Protein AF-A0A1V5HIA4-F1 (afdb_monomer_lite)

pLDDT: mean 79.66, std 16.83, range [33.16, 97.88]

Foldseek 3Di:
DVVVVVVVVCVVVVVVVPDPAQAAPVGNPHHFDDAAPPPRGTHHPVQWDQDPVVRGTHGPVVVVVVVVVVVVVVVVVVVVVVVVVVVVVVVVVVVCVVVCPVPDDLVNLLVVQVPPALLPSVSLLVLLVLLLVLVVVLVVCVVVVNLVVSLVSLVSSLVSLVSNLVSQPPHPLNLLSLLLNLVSCVSNVNLVVSLVSLVVCVVVADPPDLLVLLSLLSNLVSCVSVVNNVSSLVSLVVLLVVCLDPPPPDPVVVVVVVVVLVVPDPSNSVSVVSSCSSSVSVDGSVRSNVSSVVVCVVVVVCVVCVVSVVSSDDDDPVPVVPDDPPDDDD

Secondary structure (DSSP, 8-state):
-HHHHHHHHHHHHHHHHTSPPPBPSS-TTSB--EE-TTT--EE-GGGEEEETTTTEEEEHHHHHHHHHHHHHHHHHHHHHHHHHHHHHHHHHHHHHHHTTTT---HHHHHHHHTTS-GGG-HHHHHHHHHHHHHHHHHHHHHHTT-HHHHHHHHHHHHHHHHHHHHHTTTSTTHHHHHHHHHHHHHHTT-HHHHHHHHHTTTTTS-TTSTTHHHHHHHHHHHHHHTT-HHHHHHHHHHHHHHT-S-----THHHHHHHHHHHHS-HHHHHHHHHHHHHHTTT--HHHHHHHHHHHHHHTT-GGGGHHHHHHH-PPPTTSS--S-------

Sequence (330 aa):
MADDLQREYRKVVGAALAAPWPSCTRHGDRPAEAACACCEKVYCWECLRHEAADDRLVCVPCREAAAEGECGRRWVRTLTRPYLWVVGLALAALVAYLAGVGNPDPDSLSRRDRNRPWPQRRTAVLWLRQAARARARVSRLQSQGRQAESRVWARLATTALGRTGEAWRGEPPEPQVRIAEAQALADAGDAAAAWNAIRALDGAIPSDDKRHLAFLLHRGRLAIAAGQTEAGVADWRRILERTAEPASLHPTQALDAMLDKLSLGAVEGGVTLLLEQVSETGLTEYDVRERTLDLIMEHGLNNRFADLLRTARAPDPETEAGGPLTIEFE

Radius of gyration: 45.28 Å; chains: 1; bounding box: 48×75×148 Å

Structure (mmCIF, N/CA/C/O backbone):
data_AF-A0A1V5HIA4-F1
#
_entry.id   AF-A0A1V5HIA4-F1
#
loop_
_atom_site.group_PDB
_atom_site.id
_atom_site.type_symbol
_atom_site.label_atom_id
_atom_site.label_alt_id
_atom_site.label_comp_id
_atom_site.label_asym_id
_atom_site.label_entity_id
_atom_site.label_seq_id
_atom_site.pdbx_PDB_ins_code
_atom_site.Cartn_x
_atom_site.Cartn_y
_atom_site.Cartn_z
_atom_site.occupancy
_atom_site.B_iso_or_equiv
_atom_site.auth_seq_id
_atom_site.auth_comp_id
_atom_site.auth_asym_id
_atom_site.auth_atom_id
_atom_site.pdbx_PDB_model_num
ATOM 1 N N . MET A 1 1 ? 12.856 -2.313 -120.944 1.00 52.81 1 MET A N 1
ATOM 2 C CA . MET A 1 1 ? 13.057 -2.621 -119.507 1.00 52.81 1 MET A CA 1
ATOM 3 C C . MET A 1 1 ? 13.897 -1.573 -118.775 1.00 52.81 1 MET A C 1
ATOM 5 O O . MET A 1 1 ? 13.439 -1.122 -117.739 1.00 52.81 1 MET A O 1
ATOM 9 N N . ALA A 1 2 ? 15.067 -1.137 -119.270 1.00 54.06 2 ALA A N 1
ATOM 10 C CA . ALA A 1 2 ? 15.867 -0.097 -118.592 1.00 54.06 2 ALA A CA 1
ATOM 11 C C . ALA A 1 2 ? 15.217 1.310 -118.601 1.00 54.06 2 ALA A C 1
ATOM 13 O O . ALA A 1 2 ? 15.289 2.026 -117.603 1.00 54.06 2 ALA A O 1
ATOM 14 N N . ASP A 1 3 ? 14.514 1.670 -119.682 1.00 57.12 3 ASP A N 1
ATOM 15 C CA . ASP A 1 3 ? 13.851 2.980 -119.811 1.00 57.12 3 ASP A CA 1
ATOM 16 C C . ASP A 1 3 ? 12.598 3.140 -118.934 1.00 57.12 3 ASP A C 1
ATOM 18 O O . ASP A 1 3 ? 12.273 4.257 -118.525 1.00 57.12 3 ASP A O 1
ATOM 22 N N . ASP A 1 4 ? 11.909 2.043 -118.600 1.00 62.19 4 ASP A N 1
ATOM 23 C CA . ASP A 1 4 ? 10.740 2.081 -117.709 1.00 62.19 4 ASP A CA 1
ATOM 24 C C . ASP A 1 4 ? 11.162 2.295 -116.253 1.00 62.19 4 ASP A C 1
ATOM 26 O O . ASP A 1 4 ? 10.593 3.147 -115.573 1.00 62.19 4 ASP A O 1
ATOM 30 N N . LEU A 1 5 ? 12.243 1.640 -115.812 1.00 57.75 5 LEU A N 1
ATOM 31 C CA . LEU A 1 5 ? 12.815 1.841 -114.476 1.00 57.75 5 LEU A CA 1
ATOM 32 C C . LEU A 1 5 ? 13.340 3.270 -114.277 1.00 57.75 5 LEU A C 1
ATOM 34 O O . LEU A 1 5 ? 13.131 3.856 -113.218 1.00 57.75 5 LEU A O 1
ATOM 38 N N . GLN A 1 6 ? 13.968 3.879 -115.290 1.00 61.28 6 GLN A N 1
ATOM 39 C CA . GLN A 1 6 ? 14.393 5.284 -115.206 1.00 61.28 6 GLN A CA 1
ATOM 40 C C . GLN A 1 6 ? 13.212 6.262 -115.161 1.00 61.28 6 GLN A C 1
ATOM 42 O O . GLN A 1 6 ? 13.293 7.304 -114.500 1.00 61.28 6 GLN A O 1
ATOM 47 N N . ARG A 1 7 ? 12.108 5.947 -115.847 1.00 68.19 7 ARG A N 1
ATOM 48 C CA . ARG A 1 7 ? 10.899 6.779 -115.850 1.00 68.19 7 ARG A CA 1
ATOM 49 C C . ARG A 1 7 ? 10.149 6.679 -114.521 1.00 68.19 7 ARG A C 1
ATOM 51 O O . ARG A 1 7 ? 9.673 7.694 -114.013 1.00 68.19 7 ARG A O 1
ATOM 58 N N . GLU A 1 8 ? 10.093 5.486 -113.943 1.00 66.62 8 GLU A N 1
ATOM 59 C CA . GLU A 1 8 ? 9.493 5.226 -112.635 1.00 66.62 8 GLU A CA 1
ATOM 60 C C . GLU A 1 8 ? 10.342 5.829 -111.506 1.00 66.62 8 GLU A C 1
ATOM 62 O O . GLU A 1 8 ? 9.811 6.539 -110.655 1.00 66.62 8 GLU A O 1
ATOM 67 N N . TYR A 1 9 ? 11.673 5.718 -111.587 1.00 65.44 9 TYR A N 1
ATOM 68 C CA . TYR A 1 9 ? 12.601 6.386 -110.669 1.00 65.44 9 TYR A CA 1
ATOM 69 C C . TYR A 1 9 ? 12.461 7.916 -110.707 1.00 65.44 9 TYR A C 1
ATOM 71 O O . TYR A 1 9 ? 12.358 8.550 -109.660 1.00 65.44 9 TYR A O 1
ATOM 79 N N . ARG A 1 10 ? 12.365 8.538 -111.895 1.00 66.69 10 ARG A N 1
ATOM 80 C CA . ARG A 1 10 ? 12.119 9.992 -112.001 1.00 66.69 10 ARG A CA 1
ATOM 81 C C . ARG A 1 10 ? 10.754 10.410 -111.460 1.00 66.69 10 ARG A C 1
ATOM 83 O O . ARG A 1 10 ? 10.657 11.494 -110.894 1.00 66.69 10 ARG A O 1
ATOM 90 N N . LYS A 1 11 ? 9.714 9.581 -111.604 1.00 65.88 11 LYS A N 1
ATOM 91 C CA . LYS A 1 11 ? 8.397 9.850 -111.004 1.00 65.88 11 LYS A CA 1
ATOM 92 C C . LYS A 1 11 ? 8.443 9.781 -109.480 1.00 65.88 11 LYS A C 1
ATOM 94 O O . LYS A 1 11 ? 7.916 10.680 -108.836 1.00 65.88 11 LYS A O 1
ATOM 99 N N . VAL A 1 12 ? 9.090 8.764 -108.911 1.00 62.69 12 VAL A N 1
ATOM 100 C CA . VAL A 1 12 ? 9.205 8.59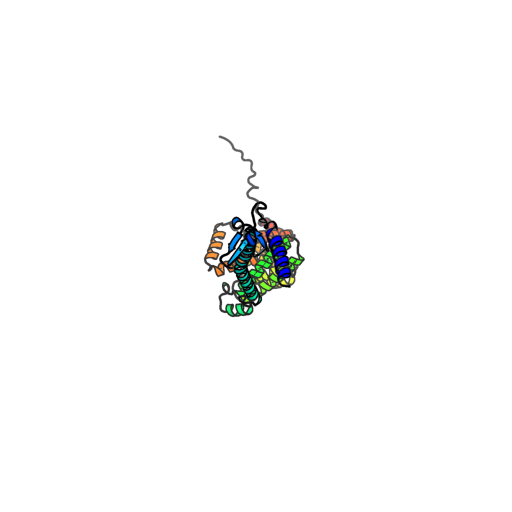4 -107.453 1.00 62.69 12 VAL A CA 1
ATOM 101 C C . VAL A 1 12 ? 10.071 9.696 -106.839 1.00 62.69 12 VAL A C 1
ATOM 103 O O . VAL A 1 12 ? 9.663 10.317 -105.863 1.00 62.69 12 VAL A O 1
ATOM 106 N N . VAL A 1 13 ? 11.218 10.012 -107.446 1.00 59.38 13 VAL A N 1
ATOM 107 C CA . VAL A 1 13 ? 12.104 11.091 -106.977 1.00 59.38 13 VAL A CA 1
ATOM 108 C C . VAL A 1 13 ? 11.463 12.468 -107.178 1.00 59.38 13 VAL A C 1
ATOM 110 O O . VAL A 1 13 ? 11.540 13.312 -106.292 1.00 59.38 13 VAL A O 1
ATOM 113 N N . GLY A 1 14 ? 10.765 12.689 -108.296 1.00 56.41 14 GLY A N 1
ATOM 114 C CA . GLY A 1 14 ? 10.018 13.925 -108.543 1.00 56.41 14 GLY A CA 1
ATOM 115 C C . GLY A 1 14 ? 8.852 14.129 -107.571 1.00 56.41 14 GLY A C 1
ATOM 116 O O . GLY A 1 14 ? 8.631 15.247 -107.119 1.00 56.41 14 GLY A O 1
ATOM 117 N N . ALA A 1 15 ? 8.148 13.056 -107.193 1.00 56.72 15 ALA A N 1
ATOM 118 C CA . ALA A 1 15 ? 7.084 13.101 -106.190 1.00 56.72 15 ALA A CA 1
ATOM 119 C C . ALA A 1 15 ? 7.627 13.302 -104.763 1.00 56.72 15 ALA A C 1
ATOM 121 O O . ALA A 1 15 ? 7.034 14.047 -103.988 1.00 56.72 15 ALA A O 1
ATOM 122 N N . ALA A 1 16 ? 8.773 12.699 -104.427 1.00 56.03 16 ALA A N 1
ATOM 123 C CA . ALA A 1 16 ? 9.427 12.874 -103.129 1.00 56.03 16 ALA A CA 1
ATOM 124 C C . ALA A 1 16 ? 10.002 14.290 -102.939 1.00 56.03 16 ALA A C 1
ATOM 126 O O . ALA A 1 16 ? 9.957 14.824 -101.835 1.00 56.03 16 ALA A O 1
ATOM 127 N N . LEU A 1 17 ? 10.489 14.925 -104.012 1.00 56.16 17 LEU A N 1
ATOM 128 C CA . LEU A 1 17 ? 10.976 16.312 -103.991 1.00 56.16 17 LEU A CA 1
ATOM 129 C C . LEU A 1 17 ? 9.849 17.360 -104.006 1.00 56.16 17 LEU A C 1
ATOM 131 O O . LEU A 1 17 ? 10.101 18.519 -103.687 1.00 56.16 17 LEU A O 1
ATOM 135 N N . ALA A 1 18 ? 8.623 16.970 -104.372 1.00 54.69 18 ALA A N 1
ATOM 136 C CA . ALA A 1 18 ? 7.448 17.845 -104.393 1.00 54.69 18 ALA A CA 1
ATOM 137 C C . ALA A 1 18 ? 6.626 17.808 -103.089 1.00 54.69 18 ALA A C 1
ATOM 139 O O . ALA A 1 18 ? 5.676 18.579 -102.945 1.00 54.69 18 ALA A O 1
ATOM 140 N N . ALA A 1 19 ? 6.963 16.923 -102.144 1.00 58.19 19 ALA A N 1
ATOM 141 C CA . ALA A 1 19 ? 6.299 16.864 -100.848 1.00 58.19 19 ALA A CA 1
ATOM 142 C C . ALA A 1 19 ? 6.738 18.056 -99.971 1.00 58.19 19 ALA A C 1
ATOM 144 O O . ALA A 1 19 ? 7.941 18.315 -99.861 1.00 58.19 19 ALA A O 1
ATOM 145 N N . PRO A 1 20 ? 5.806 18.798 -99.342 1.00 63.44 20 PRO A N 1
ATOM 146 C CA . PRO A 1 20 ? 6.175 19.867 -98.424 1.00 63.44 20 PRO A CA 1
ATOM 147 C C . PRO A 1 20 ? 6.989 19.277 -97.269 1.00 63.44 20 PRO A C 1
ATOM 149 O O . PRO A 1 20 ? 6.588 18.285 -96.657 1.00 63.44 20 PRO A O 1
ATOM 152 N N . TRP A 1 21 ? 8.146 19.879 -96.993 1.00 63.81 21 TRP A N 1
ATOM 153 C CA . TRP A 1 21 ? 9.005 19.468 -95.886 1.00 63.81 21 TRP A CA 1
ATOM 154 C C . TRP A 1 21 ? 8.202 19.538 -94.581 1.00 63.81 21 TRP A C 1
ATOM 156 O O . TRP A 1 21 ? 7.471 20.513 -94.379 1.00 63.81 21 TRP A O 1
ATOM 166 N N . PRO A 1 22 ? 8.295 18.525 -93.703 1.00 75.50 22 PRO A N 1
ATOM 167 C CA . PRO A 1 22 ? 7.526 18.521 -92.469 1.00 75.50 22 PRO A CA 1
ATOM 168 C C . PRO A 1 22 ? 7.898 19.743 -91.626 1.00 75.50 22 PRO A C 1
ATOM 170 O O . PRO A 1 22 ? 9.075 20.063 -91.488 1.00 75.50 22 PRO A O 1
ATOM 173 N N . SER A 1 23 ? 6.908 20.434 -91.065 1.00 85.25 23 SER A N 1
ATOM 174 C CA . SER A 1 23 ? 7.129 21.579 -90.180 1.00 85.25 23 SER A CA 1
ATOM 175 C C . SER A 1 23 ? 7.442 21.127 -88.755 1.00 85.25 23 SER A C 1
ATOM 177 O O . SER A 1 23 ? 6.957 20.090 -88.296 1.00 85.25 23 SER A O 1
ATOM 179 N N . CYS A 1 24 ? 8.222 21.917 -88.020 1.00 86.31 24 CYS A N 1
ATOM 180 C CA . CYS A 1 24 ? 8.513 21.660 -86.617 1.00 86.31 24 CYS A CA 1
ATOM 181 C C . CYS A 1 24 ? 7.209 21.600 -85.808 1.00 86.31 24 CYS A C 1
ATOM 183 O O . CYS A 1 24 ? 6.382 22.506 -85.853 1.00 86.31 24 CYS A O 1
ATOM 185 N N . THR A 1 25 ? 7.053 20.553 -84.994 1.00 85.50 25 THR A N 1
ATOM 186 C CA . THR A 1 25 ? 5.834 20.329 -84.196 1.00 85.50 25 THR A CA 1
ATOM 187 C C . THR A 1 25 ? 5.560 21.458 -83.189 1.00 85.50 25 THR A C 1
ATOM 189 O O . THR A 1 25 ? 4.431 21.627 -82.739 1.00 85.50 25 THR A O 1
ATOM 192 N N . ARG A 1 26 ? 6.590 22.231 -82.810 1.00 83.94 26 ARG A N 1
ATOM 193 C CA . ARG A 1 26 ? 6.463 23.399 -81.920 1.00 83.94 26 ARG A CA 1
ATOM 194 C C . ARG A 1 26 ? 6.362 24.725 -82.679 1.00 83.94 26 ARG A C 1
ATOM 196 O O . ARG A 1 26 ? 5.653 25.617 -82.230 1.00 83.94 26 ARG A O 1
ATOM 203 N N . HIS A 1 27 ? 7.075 24.853 -83.795 1.00 84.50 27 HIS A N 1
ATOM 204 C CA . HIS A 1 27 ? 7.122 26.058 -84.625 1.00 84.50 27 HIS A CA 1
ATOM 205 C C . HIS A 1 27 ? 6.641 25.687 -86.032 1.00 84.50 27 HIS A C 1
ATOM 207 O O . HIS A 1 27 ? 7.430 25.248 -86.866 1.00 84.50 27 HIS A O 1
ATOM 213 N N . GLY A 1 28 ? 5.330 25.795 -86.274 1.00 77.00 28 GLY A N 1
ATOM 214 C CA . GLY A 1 28 ? 4.697 25.324 -87.517 1.00 77.00 28 GLY A CA 1
ATOM 215 C C . GLY A 1 28 ? 5.133 26.072 -88.784 1.00 77.00 28 GLY A C 1
ATOM 216 O O . GLY A 1 28 ? 4.861 25.624 -89.891 1.00 77.00 28 GLY A O 1
ATOM 217 N N . ASP A 1 29 ? 5.825 27.192 -88.620 1.00 80.12 29 ASP A N 1
ATOM 218 C CA . ASP A 1 29 ? 6.405 28.042 -89.656 1.00 80.12 29 ASP A CA 1
ATOM 219 C C . ASP A 1 29 ? 7.837 27.642 -90.052 1.00 80.12 29 ASP A C 1
ATOM 221 O O . ASP A 1 29 ? 8.369 28.153 -91.037 1.00 80.12 29 ASP A O 1
ATOM 225 N N . ARG A 1 30 ? 8.478 26.732 -89.306 1.00 82.69 30 ARG A N 1
ATOM 226 C CA . ARG A 1 30 ? 9.871 26.325 -89.536 1.00 82.69 30 ARG A CA 1
ATOM 227 C C . ARG A 1 30 ? 9.962 24.889 -90.045 1.00 82.69 30 ARG A C 1
ATOM 229 O O . ARG A 1 30 ? 9.211 24.041 -89.560 1.00 82.69 30 ARG A O 1
ATOM 236 N N . PRO A 1 31 ? 10.900 24.573 -90.956 1.00 81.56 31 PRO A N 1
ATOM 237 C CA . PRO A 1 31 ? 11.140 23.193 -91.357 1.00 81.56 31 PRO A CA 1
ATOM 238 C C . PRO A 1 31 ? 11.620 22.373 -90.153 1.00 81.56 31 PRO A C 1
ATOM 240 O O . PRO A 1 31 ? 12.370 22.854 -89.299 1.00 81.56 31 PRO A O 1
ATOM 243 N N . ALA A 1 32 ? 11.148 21.138 -90.054 1.00 83.75 32 ALA A N 1
ATOM 244 C CA . ALA A 1 32 ? 11.657 20.175 -89.099 1.00 83.75 32 ALA A CA 1
ATOM 245 C C . ALA A 1 32 ? 12.929 19.530 -89.647 1.00 83.75 32 ALA A C 1
ATOM 247 O O . ALA A 1 32 ? 13.013 19.197 -90.827 1.00 83.75 32 ALA A O 1
ATOM 248 N N . GLU A 1 33 ? 13.905 19.336 -88.766 1.00 81.94 33 GLU A N 1
ATOM 249 C CA . GLU A 1 33 ? 15.250 18.903 -89.154 1.00 81.94 33 GLU A CA 1
ATOM 250 C C . GLU A 1 33 ? 15.625 17.555 -88.533 1.00 81.94 33 GLU A C 1
ATOM 252 O O . GLU A 1 33 ? 16.366 16.785 -89.136 1.00 81.94 33 GLU A O 1
ATOM 257 N N . ALA A 1 34 ? 15.080 17.231 -87.357 1.00 83.06 34 ALA A N 1
ATOM 258 C CA . ALA A 1 34 ? 15.302 15.946 -86.701 1.00 83.06 34 ALA A CA 1
ATOM 259 C C . ALA A 1 34 ? 14.097 15.521 -85.845 1.00 83.06 34 ALA A C 1
ATOM 261 O O . ALA A 1 34 ? 13.267 16.342 -85.442 1.00 83.06 34 ALA A O 1
ATOM 262 N N . ALA A 1 35 ? 14.000 14.221 -85.565 1.00 82.50 35 ALA A N 1
ATOM 263 C CA . ALA A 1 35 ? 12.985 13.652 -84.685 1.00 82.50 35 ALA A CA 1
ATOM 264 C C . ALA A 1 35 ? 13.502 13.527 -83.245 1.00 82.50 35 ALA A C 1
ATOM 266 O O . ALA A 1 35 ? 14.675 13.241 -83.010 1.00 82.50 35 ALA A O 1
ATOM 267 N N . CYS A 1 36 ? 12.614 13.729 -82.273 1.00 82.12 36 CYS A N 1
ATOM 268 C CA . CYS A 1 36 ? 12.901 13.437 -80.873 1.00 82.12 36 CYS A CA 1
ATOM 269 C C . CYS A 1 36 ? 12.978 11.921 -80.666 1.00 82.12 36 CYS A C 1
ATOM 271 O O . CYS A 1 36 ? 12.020 11.216 -80.973 1.00 82.12 36 CYS A O 1
ATOM 273 N N . ALA A 1 37 ? 14.058 11.430 -80.059 1.00 81.38 37 ALA A N 1
ATOM 274 C CA . ALA A 1 37 ? 14.252 10.005 -79.791 1.00 81.38 37 ALA A CA 1
ATOM 275 C C . ALA A 1 37 ? 13.223 9.402 -78.808 1.00 81.38 37 ALA A C 1
ATOM 277 O O . ALA A 1 37 ? 13.082 8.187 -78.747 1.00 81.38 37 ALA A O 1
ATOM 278 N N . CYS A 1 38 ? 12.512 10.227 -78.027 1.00 80.69 38 CYS A N 1
ATOM 279 C CA . CYS A 1 38 ? 11.548 9.752 -77.027 1.00 80.69 38 CYS A CA 1
ATOM 280 C C . CYS A 1 38 ? 10.098 9.736 -77.521 1.00 80.69 38 CYS A C 1
ATOM 282 O O . CYS A 1 38 ? 9.340 8.844 -77.157 1.00 80.69 38 CYS A O 1
ATOM 284 N N . CYS A 1 39 ? 9.682 10.753 -78.280 1.00 81.25 39 CYS A N 1
ATOM 285 C CA . CYS A 1 39 ? 8.290 10.896 -78.719 1.00 81.25 39 CYS A CA 1
ATOM 286 C C . CYS A 1 39 ? 8.110 10.792 -80.233 1.00 81.25 39 CYS A C 1
ATOM 288 O O . CYS A 1 39 ? 6.989 10.959 -80.706 1.00 81.25 39 CYS A O 1
ATOM 290 N N . GLU A 1 40 ? 9.203 10.583 -80.975 1.00 81.12 40 GLU A N 1
ATOM 291 C CA . GLU A 1 40 ? 9.271 10.379 -82.432 1.00 81.12 40 GLU A CA 1
ATOM 292 C C . GLU A 1 40 ? 8.708 11.532 -83.284 1.00 81.12 40 GLU A C 1
ATOM 294 O O . GLU A 1 40 ? 8.726 11.490 -84.512 1.00 81.12 40 GLU A O 1
ATOM 299 N N . LYS A 1 41 ? 8.262 12.620 -82.648 1.00 84.50 41 LYS A N 1
ATOM 300 C CA . LYS A 1 41 ? 7.808 13.844 -83.314 1.00 84.50 41 LYS A CA 1
ATOM 301 C C . LYS A 1 41 ? 8.992 14.643 -83.852 1.00 84.50 41 LYS A C 1
ATOM 303 O O . LYS A 1 41 ? 10.084 14.622 -83.281 1.00 84.50 41 LYS A O 1
ATOM 308 N N . VAL A 1 42 ? 8.751 15.390 -84.927 1.00 86.69 42 VAL A N 1
ATOM 309 C CA . VAL A 1 42 ? 9.770 16.155 -85.660 1.00 86.69 42 VAL A CA 1
ATOM 310 C C . VAL A 1 42 ? 9.855 17.607 -85.180 1.00 86.69 42 VAL A C 1
ATOM 312 O O . VAL A 1 42 ? 8.837 18.260 -84.932 1.00 86.69 42 VAL A O 1
ATOM 315 N N . TYR A 1 43 ? 11.073 18.121 -85.022 1.00 86.81 43 TYR A N 1
ATOM 316 C CA . TYR A 1 43 ? 11.358 19.432 -84.436 1.00 86.81 43 TYR A CA 1
ATOM 317 C C . TYR A 1 43 ? 12.504 20.149 -85.177 1.00 86.81 43 TYR A C 1
ATOM 319 O O . TYR A 1 43 ? 13.293 19.526 -85.886 1.00 86.81 43 TYR A O 1
ATOM 327 N N . CYS A 1 44 ? 12.608 21.470 -85.006 1.00 88.62 44 CYS A N 1
ATOM 328 C CA . CYS A 1 44 ? 13.777 22.256 -85.421 1.00 88.62 44 CYS A CA 1
ATOM 329 C C . CYS A 1 44 ? 14.905 22.147 -84.374 1.00 88.62 44 CYS A C 1
ATOM 331 O O . CYS A 1 44 ? 14.622 21.871 -83.202 1.00 88.62 44 CYS A O 1
ATOM 333 N N . TRP A 1 45 ? 16.161 22.433 -84.747 1.00 85.38 45 TRP A N 1
ATOM 334 C CA . TRP A 1 45 ? 17.320 22.322 -83.835 1.00 85.38 45 TRP A CA 1
ATOM 335 C C . TRP A 1 45 ? 17.161 23.084 -82.522 1.00 85.38 45 TRP A C 1
ATOM 337 O O . TRP A 1 45 ? 17.535 22.586 -81.465 1.00 85.38 45 TRP A O 1
ATOM 347 N N . GLU A 1 46 ? 16.535 24.260 -82.553 1.00 84.44 46 GLU A N 1
ATOM 348 C CA . GLU A 1 46 ? 16.305 25.056 -81.342 1.00 84.44 46 GLU A CA 1
ATOM 349 C C . GLU A 1 46 ? 15.389 24.369 -80.318 1.00 84.44 46 GLU A C 1
ATOM 351 O O . GLU A 1 46 ? 15.471 24.665 -79.124 1.00 84.44 46 GLU A O 1
ATOM 356 N N . CYS A 1 47 ? 14.524 23.451 -80.759 1.00 83.81 47 CYS A N 1
ATOM 357 C CA . CYS A 1 47 ? 13.586 22.720 -79.903 1.00 83.81 47 CYS A CA 1
ATOM 358 C C . CYS A 1 47 ? 14.139 21.379 -79.407 1.00 83.81 47 CYS A C 1
ATOM 360 O O . CYS A 1 47 ? 13.540 20.770 -78.513 1.00 83.81 47 CYS A O 1
ATOM 362 N N . LEU A 1 48 ? 15.262 20.934 -79.970 1.00 85.56 48 LEU A N 1
ATOM 363 C CA . LEU A 1 48 ? 15.972 19.733 -79.562 1.00 85.56 48 LEU A CA 1
ATOM 364 C C . LEU A 1 48 ? 17.137 20.102 -78.646 1.00 85.56 48 LEU A C 1
ATOM 366 O O . LEU A 1 48 ? 17.750 21.168 -78.741 1.00 85.56 48 LEU A O 1
ATOM 370 N N . ARG A 1 49 ? 17.437 19.214 -77.709 1.00 85.75 49 ARG A N 1
ATOM 371 C CA . ARG A 1 49 ? 18.655 19.262 -76.911 1.00 85.75 49 ARG A CA 1
ATOM 372 C C . ARG A 1 49 ? 19.336 17.915 -77.022 1.00 85.75 49 ARG A C 1
ATOM 374 O O . ARG A 1 49 ? 18.679 16.877 -77.036 1.00 85.75 49 ARG A O 1
ATOM 381 N N . HIS A 1 50 ? 20.653 17.962 -77.113 1.00 83.25 50 HIS A N 1
ATOM 382 C CA . HIS A 1 50 ? 21.482 16.775 -77.053 1.00 83.25 50 HIS A CA 1
ATOM 383 C C . HIS A 1 50 ? 21.643 16.359 -75.590 1.00 83.25 50 HIS A C 1
ATOM 385 O O . HIS A 1 50 ? 22.044 17.170 -74.750 1.00 83.25 50 HIS A O 1
ATOM 391 N N . GLU A 1 51 ? 21.255 15.128 -75.271 1.00 77.94 51 GLU A N 1
ATOM 392 C CA . GLU A 1 51 ? 21.540 14.511 -73.979 1.00 77.94 51 GLU A CA 1
ATOM 393 C C . GLU A 1 51 ? 22.850 13.733 -74.074 1.00 77.94 51 GLU A C 1
ATOM 395 O O . GLU A 1 51 ? 22.903 12.649 -74.651 1.00 77.94 51 GLU A O 1
ATOM 400 N N . ALA A 1 52 ? 23.896 14.275 -73.448 1.00 70.12 52 ALA A N 1
ATOM 401 C CA . ALA A 1 52 ? 25.244 13.711 -73.491 1.00 70.12 52 ALA A CA 1
ATOM 402 C C . ALA A 1 52 ? 25.365 12.306 -72.869 1.00 70.12 52 ALA A C 1
ATOM 404 O O . ALA A 1 52 ? 26.319 11.599 -73.171 1.00 70.12 52 ALA A O 1
ATOM 405 N N . ALA A 1 53 ? 24.432 11.906 -71.997 1.00 67.88 53 ALA A N 1
ATOM 406 C CA . ALA A 1 53 ? 24.482 10.612 -71.314 1.00 67.88 53 ALA A CA 1
ATOM 407 C C . ALA A 1 53 ? 24.187 9.424 -72.250 1.00 67.88 53 ALA A C 1
ATOM 409 O O . ALA A 1 53 ? 24.827 8.388 -72.116 1.00 67.88 53 ALA A O 1
ATOM 410 N N . ASP A 1 54 ? 23.263 9.603 -73.200 1.00 70.56 54 ASP A N 1
ATOM 411 C CA . ASP A 1 54 ? 22.749 8.537 -74.077 1.00 70.56 54 ASP A CA 1
ATOM 412 C C . ASP A 1 54 ? 22.903 8.885 -75.577 1.00 70.56 54 ASP A C 1
ATOM 414 O O . ASP A 1 54 ? 22.286 8.244 -76.425 1.00 70.56 54 ASP A O 1
ATOM 418 N N . ASP A 1 55 ? 23.682 9.928 -75.898 1.00 80.25 55 ASP A N 1
ATOM 419 C CA . ASP A 1 55 ? 23.945 10.451 -77.254 1.00 80.25 55 ASP A CA 1
ATOM 420 C C . ASP A 1 55 ? 22.682 10.604 -78.125 1.00 80.25 55 ASP A C 1
ATOM 422 O O . ASP A 1 55 ? 22.636 10.242 -79.300 1.00 80.25 55 ASP A O 1
ATOM 426 N N . ARG A 1 56 ? 21.607 11.129 -77.527 1.00 82.94 56 ARG A N 1
ATOM 427 C CA . ARG A 1 56 ? 20.287 11.238 -78.165 1.00 82.94 56 ARG A CA 1
ATOM 428 C C . ARG A 1 56 ? 19.786 12.675 -78.225 1.00 82.94 56 ARG A C 1
ATOM 430 O O . ARG A 1 56 ? 20.026 13.479 -77.323 1.00 82.94 56 ARG A O 1
ATOM 437 N N . LEU A 1 57 ? 19.032 12.992 -79.277 1.00 84.56 57 LEU A N 1
ATOM 438 C CA . LEU A 1 57 ? 18.317 14.262 -79.408 1.00 84.56 57 LEU A CA 1
ATOM 439 C C . LEU A 1 57 ? 16.915 14.131 -78.812 1.00 84.56 57 LEU A C 1
ATOM 441 O O . LEU A 1 57 ? 16.082 13.369 -79.304 1.00 84.56 57 LEU A O 1
ATOM 445 N N . VAL A 1 58 ? 16.648 14.895 -77.756 1.00 86.81 58 VAL A N 1
ATOM 446 C CA . VAL A 1 58 ? 15.374 14.875 -77.026 1.00 86.81 58 VAL A CA 1
ATOM 447 C C . VAL A 1 58 ? 14.746 16.264 -77.063 1.00 86.81 58 VAL A C 1
ATOM 449 O O . VAL A 1 58 ? 15.435 17.283 -76.970 1.00 86.81 58 VAL A O 1
ATOM 452 N N . CYS A 1 59 ? 13.425 16.334 -77.222 1.00 85.19 59 CYS A N 1
ATOM 453 C CA . CYS A 1 59 ? 12.711 17.604 -77.170 1.00 85.19 59 CYS A CA 1
ATOM 454 C C . CYS A 1 59 ? 12.590 18.109 -75.724 1.00 85.19 59 CYS A C 1
ATOM 456 O O . CYS A 1 59 ? 12.493 17.327 -74.777 1.00 85.19 59 CYS A O 1
ATOM 458 N N . VAL A 1 60 ? 12.558 19.434 -75.556 1.00 82.62 60 VAL A N 1
ATOM 459 C CA . VAL A 1 60 ? 12.457 20.084 -74.233 1.00 82.62 60 VAL A CA 1
ATOM 460 C C . VAL A 1 60 ? 11.326 19.509 -73.351 1.00 82.62 60 VAL A C 1
ATOM 462 O O . VAL A 1 60 ? 11.619 19.188 -72.201 1.00 82.62 60 VAL A O 1
ATOM 465 N N . PRO A 1 61 ? 10.099 19.256 -73.861 1.00 81.75 61 PRO A N 1
ATOM 466 C CA . PRO A 1 61 ? 9.021 18.682 -73.047 1.00 81.75 61 PRO A CA 1
ATOM 467 C C . PRO A 1 61 ? 9.313 17.275 -72.508 1.00 81.75 61 PRO A C 1
ATOM 469 O O . PRO A 1 61 ? 9.001 16.972 -71.360 1.00 81.75 61 PRO A O 1
ATOM 472 N N . CYS A 1 62 ? 9.929 16.401 -73.314 1.00 80.00 62 CYS A N 1
ATOM 473 C CA . CYS A 1 62 ? 10.292 15.054 -72.862 1.00 80.00 62 CYS A CA 1
ATOM 474 C C . CYS A 1 62 ? 11.375 15.099 -71.776 1.00 80.00 62 CYS A C 1
ATOM 476 O O . CYS A 1 62 ? 11.351 14.287 -70.853 1.00 80.00 62 CYS A O 1
ATOM 478 N N . ARG A 1 63 ? 12.285 16.075 -71.852 1.00 81.00 63 ARG A N 1
ATOM 479 C CA . ARG A 1 63 ? 13.321 16.287 -70.838 1.00 81.00 63 ARG A CA 1
ATOM 480 C C . ARG A 1 63 ? 12.746 16.803 -69.517 1.00 81.00 63 ARG A C 1
ATOM 482 O O . ARG A 1 63 ? 13.156 16.350 -68.453 1.00 81.00 63 ARG A O 1
ATOM 489 N N . GLU A 1 64 ? 11.797 17.733 -69.580 1.00 79.88 64 GLU A N 1
ATOM 490 C CA . GLU A 1 64 ? 11.096 18.251 -68.396 1.00 79.88 64 GLU A CA 1
ATOM 491 C C . GLU A 1 64 ? 10.297 17.140 -67.697 1.00 79.88 64 GLU A C 1
ATOM 493 O O . GLU A 1 64 ? 10.437 16.954 -66.488 1.00 79.88 64 GLU A O 1
ATOM 498 N N . ALA A 1 65 ? 9.581 16.309 -68.461 1.00 74.94 65 ALA A N 1
ATOM 499 C CA . ALA A 1 65 ? 8.848 15.162 -67.921 1.00 74.94 65 ALA A CA 1
ATOM 500 C C . ALA A 1 65 ? 9.766 14.111 -67.257 1.00 74.94 65 ALA A C 1
ATOM 502 O O . ALA A 1 65 ? 9.410 13.524 -66.233 1.00 74.94 65 ALA A O 1
ATOM 503 N N . ALA A 1 66 ? 10.961 13.874 -67.810 1.00 70.75 66 ALA A N 1
ATOM 504 C CA . ALA A 1 66 ? 11.944 12.970 -67.211 1.00 70.75 66 ALA A CA 1
ATOM 505 C C . ALA A 1 66 ? 12.508 13.521 -65.885 1.00 70.75 66 ALA A C 1
ATOM 507 O O . ALA A 1 66 ? 12.633 12.778 -64.907 1.00 70.75 66 ALA A O 1
ATOM 508 N N . ALA A 1 67 ? 12.778 14.830 -65.819 1.00 65.50 67 ALA A N 1
ATOM 509 C CA . ALA A 1 67 ? 13.303 15.492 -64.624 1.00 65.50 67 ALA A CA 1
ATOM 510 C C . ALA A 1 67 ? 12.315 15.465 -63.438 1.00 65.50 67 ALA A C 1
ATOM 512 O O . ALA A 1 67 ? 12.725 15.274 -62.288 1.00 65.50 67 ALA A O 1
ATOM 513 N N . GLU A 1 68 ? 11.010 15.594 -63.700 1.00 60.72 68 GLU A N 1
ATOM 514 C CA . GLU A 1 68 ? 9.966 15.507 -62.667 1.00 60.72 68 GLU A CA 1
ATOM 515 C C . GLU A 1 68 ? 9.880 14.102 -62.037 1.00 60.72 68 GLU A C 1
ATOM 517 O O . GLU A 1 68 ? 9.746 13.962 -60.815 1.00 60.72 68 GLU A O 1
ATOM 522 N N . GLY A 1 69 ? 10.042 13.044 -62.840 1.00 57.97 69 GLY A N 1
ATOM 523 C CA . GLY A 1 69 ? 9.989 11.653 -62.376 1.00 57.97 69 GLY A CA 1
ATOM 524 C C . GLY A 1 69 ? 11.170 11.227 -61.492 1.00 57.97 69 GLY A C 1
ATOM 525 O O . GLY A 1 69 ? 11.003 10.418 -60.569 1.00 57.97 69 GLY A O 1
ATOM 526 N N . GLU A 1 70 ? 12.365 11.767 -61.731 1.00 56.09 70 GLU A N 1
ATOM 527 C CA . GLU A 1 70 ? 13.569 11.439 -60.954 1.00 56.09 70 GLU A CA 1
ATOM 528 C C . GLU A 1 70 ? 13.612 12.144 -59.595 1.00 56.09 70 GLU A C 1
ATOM 530 O O . GLU A 1 70 ? 14.048 11.550 -58.600 1.00 56.09 70 GLU A O 1
ATOM 535 N N . CYS A 1 71 ? 13.095 13.374 -59.519 1.00 51.06 71 CYS A N 1
ATOM 536 C CA . CYS A 1 71 ? 13.053 14.144 -58.279 1.00 51.06 71 CYS A CA 1
ATOM 537 C C . CYS A 1 71 ? 12.167 13.452 -57.223 1.00 51.06 71 CYS A C 1
ATOM 539 O O . CYS A 1 71 ? 12.593 13.261 -56.080 1.00 51.06 71 CYS A O 1
ATOM 541 N N . GLY A 1 72 ? 10.996 12.938 -57.627 1.00 49.16 72 GLY A N 1
ATOM 542 C CA . GLY A 1 72 ? 10.093 12.185 -56.747 1.00 49.16 72 GLY A CA 1
ATOM 543 C C . GLY A 1 72 ? 10.683 10.862 -56.237 1.00 49.16 72 GLY A C 1
ATOM 544 O O . GLY A 1 72 ? 10.616 10.563 -55.041 1.00 49.16 72 GLY A O 1
ATOM 545 N N . ARG A 1 73 ? 11.344 10.081 -57.106 1.00 53.53 73 ARG A N 1
ATOM 546 C CA . ARG A 1 73 ? 11.981 8.809 -56.702 1.00 53.53 73 ARG A CA 1
ATOM 547 C C . ARG A 1 73 ? 13.160 9.023 -55.754 1.00 53.53 73 ARG A C 1
ATOM 549 O O . ARG A 1 73 ? 13.358 8.225 -54.835 1.00 53.53 73 ARG A O 1
ATOM 556 N N . ARG A 1 74 ? 13.936 10.094 -55.945 1.00 51.88 74 ARG A N 1
ATOM 557 C CA . ARG A 1 74 ? 15.069 10.444 -55.074 1.00 51.88 74 ARG A CA 1
ATOM 558 C C . ARG A 1 74 ? 14.599 10.922 -53.699 1.00 51.88 74 ARG A C 1
ATOM 560 O O . ARG A 1 74 ? 15.207 10.553 -52.693 1.00 51.88 74 ARG A O 1
ATOM 567 N N . TRP A 1 75 ? 13.484 11.649 -53.634 1.00 47.44 75 TRP A N 1
ATOM 568 C CA . TRP A 1 75 ? 12.894 12.106 -52.373 1.00 47.44 75 TRP A CA 1
ATOM 569 C C . TRP A 1 75 ? 12.401 10.936 -51.501 1.00 47.44 75 TRP A C 1
ATOM 571 O O . TRP A 1 75 ? 12.787 10.816 -50.337 1.00 47.44 75 TRP A O 1
ATOM 581 N N . VAL A 1 76 ? 11.662 9.988 -52.090 1.00 55.28 76 VAL A N 1
ATOM 582 C CA . VAL A 1 76 ? 11.149 8.797 -51.382 1.00 55.28 76 VAL A CA 1
ATOM 583 C C . VAL A 1 76 ? 12.280 7.895 -50.869 1.00 55.28 76 VAL A C 1
ATOM 585 O O . VAL A 1 76 ? 12.212 7.381 -49.750 1.00 55.28 76 VAL A O 1
ATOM 588 N N . ARG A 1 77 ? 13.365 7.727 -51.637 1.00 55.66 77 ARG A N 1
ATOM 589 C CA . ARG A 1 77 ? 14.528 6.912 -51.227 1.00 55.66 77 ARG A CA 1
ATOM 590 C C . ARG A 1 77 ? 15.328 7.525 -50.075 1.00 55.66 77 ARG A C 1
ATOM 592 O O . ARG A 1 77 ? 15.904 6.787 -49.276 1.00 55.66 77 ARG A O 1
ATOM 599 N N . THR A 1 78 ? 15.377 8.853 -49.997 1.00 56.44 78 THR A N 1
ATOM 600 C CA . THR A 1 78 ? 16.139 9.568 -48.961 1.00 56.44 78 THR A CA 1
ATOM 601 C C . THR A 1 78 ? 15.409 9.549 -47.613 1.00 56.44 78 THR A C 1
ATOM 603 O O . THR A 1 78 ? 16.051 9.384 -46.579 1.00 56.44 78 THR A O 1
ATOM 606 N N . LEU A 1 79 ? 14.072 9.612 -47.611 1.00 55.50 79 LEU A N 1
ATOM 607 C CA . LEU A 1 79 ? 13.257 9.565 -46.386 1.00 55.50 79 LEU A CA 1
ATOM 608 C C . LEU A 1 79 ? 13.061 8.152 -45.812 1.00 55.50 79 LEU A C 1
ATOM 610 O O . LEU A 1 79 ? 12.980 7.981 -44.598 1.00 55.50 79 LEU A O 1
ATOM 614 N N . THR A 1 80 ? 13.011 7.121 -46.659 1.00 57.78 80 THR A N 1
ATOM 615 C CA . THR A 1 80 ? 12.718 5.739 -46.222 1.00 57.78 80 THR A CA 1
ATOM 616 C C . THR A 1 80 ? 13.879 5.060 -45.493 1.00 57.78 80 THR A C 1
ATOM 618 O O . THR A 1 80 ? 13.647 4.268 -44.582 1.00 57.78 80 THR A O 1
ATOM 621 N N . ARG A 1 81 ? 15.137 5.378 -45.823 1.00 63.41 81 ARG A N 1
ATOM 622 C CA . ARG A 1 81 ? 16.315 4.742 -45.200 1.00 63.41 81 ARG A CA 1
ATOM 623 C C . ARG A 1 81 ? 16.468 4.989 -43.690 1.00 63.41 81 ARG A C 1
ATOM 625 O O . ARG A 1 81 ? 16.637 4.001 -42.978 1.00 63.41 81 ARG A O 1
ATOM 632 N N . PRO A 1 82 ? 16.420 6.228 -43.165 1.00 68.25 82 PRO A N 1
ATOM 633 C CA . PRO A 1 82 ? 16.552 6.449 -41.723 1.00 68.25 82 PRO A CA 1
ATOM 634 C C . PRO A 1 82 ? 15.327 5.946 -40.946 1.00 68.25 82 PRO A C 1
ATOM 636 O O . PRO A 1 82 ? 15.477 5.398 -39.856 1.00 68.25 82 PRO A O 1
ATOM 639 N N . TYR A 1 83 ? 14.126 6.055 -41.523 1.00 72.88 83 TYR A N 1
ATOM 640 C CA . TYR A 1 83 ? 12.894 5.582 -40.886 1.00 72.88 83 TYR A CA 1
ATOM 641 C C . TYR A 1 83 ? 12.897 4.063 -40.667 1.00 72.88 83 TYR A C 1
ATOM 643 O O . TYR A 1 83 ? 12.562 3.598 -39.580 1.00 72.88 83 TYR A O 1
ATOM 651 N N . LEU A 1 84 ? 13.356 3.284 -41.654 1.00 77.31 84 LEU A N 1
ATOM 652 C CA . LEU A 1 84 ? 13.463 1.826 -41.528 1.00 77.31 84 LEU A CA 1
ATOM 653 C C . LEU A 1 84 ? 14.436 1.395 -40.421 1.00 77.31 84 LEU A C 1
ATOM 655 O O . LEU A 1 84 ? 14.170 0.411 -39.735 1.00 77.31 84 LEU A O 1
ATOM 659 N N . TRP A 1 85 ? 15.520 2.143 -40.198 1.00 80.62 85 TRP A N 1
ATOM 660 C CA . TRP A 1 85 ? 16.442 1.882 -39.087 1.00 80.62 85 TRP A CA 1
ATOM 661 C C . TRP A 1 85 ? 15.807 2.156 -37.726 1.00 80.62 85 TRP A C 1
ATOM 663 O O . TRP A 1 85 ? 15.938 1.336 -36.821 1.00 80.62 85 TRP A O 1
ATOM 673 N N . VAL A 1 86 ? 15.087 3.272 -37.583 1.00 83.06 86 VAL A N 1
ATOM 674 C CA . VAL A 1 86 ? 14.387 3.607 -36.332 1.00 83.06 86 VAL A CA 1
ATOM 675 C C . VAL A 1 86 ? 13.298 2.580 -36.028 1.00 83.06 86 VAL A C 1
ATOM 677 O O . VAL A 1 86 ? 13.218 2.094 -34.903 1.00 83.06 86 VAL A O 1
ATOM 680 N N . VAL A 1 87 ? 12.503 2.192 -37.029 1.00 83.88 87 VAL A N 1
ATOM 681 C CA . VAL A 1 87 ? 11.480 1.146 -36.878 1.00 83.88 87 VAL A CA 1
ATOM 682 C C . VAL A 1 87 ? 12.122 -0.205 -36.559 1.00 83.88 87 VAL A C 1
ATOM 684 O O . VAL A 1 87 ? 11.645 -0.905 -35.671 1.00 83.88 87 VAL A O 1
ATOM 687 N N . GLY A 1 88 ? 13.232 -0.551 -37.215 1.00 86.06 88 GLY A N 1
ATOM 688 C CA . GLY A 1 88 ? 13.991 -1.768 -36.927 1.00 86.06 88 GLY A CA 1
ATOM 689 C C . GLY A 1 88 ? 14.519 -1.810 -35.491 1.00 86.06 88 GLY A C 1
ATOM 690 O O . GLY A 1 88 ? 14.366 -2.823 -34.814 1.00 86.06 88 GLY A O 1
ATOM 691 N N . LEU A 1 89 ? 15.070 -0.701 -34.990 1.00 87.62 89 LEU A N 1
ATOM 692 C CA . LEU A 1 89 ? 15.531 -0.585 -33.603 1.00 87.62 89 LEU A CA 1
ATOM 693 C C . LEU A 1 89 ? 14.373 -0.618 -32.601 1.00 87.62 89 LEU A C 1
ATOM 695 O O . LEU A 1 89 ? 14.485 -1.277 -31.570 1.00 87.62 89 LEU A O 1
ATOM 699 N N . ALA A 1 90 ? 13.251 0.038 -32.905 1.00 86.94 90 ALA A N 1
ATOM 700 C CA . ALA A 1 90 ? 12.059 0.002 -32.063 1.00 86.94 90 ALA A CA 1
ATOM 701 C C . ALA A 1 90 ? 11.468 -1.415 -31.979 1.00 86.94 90 ALA A C 1
ATOM 703 O O . ALA A 1 90 ? 11.124 -1.874 -30.891 1.00 86.94 90 ALA A O 1
ATOM 704 N N . LEU A 1 91 ? 11.409 -2.136 -33.103 1.00 89.19 91 LEU A N 1
ATOM 705 C CA . LEU A 1 91 ? 10.981 -3.534 -33.147 1.00 89.19 91 LEU A CA 1
ATOM 706 C C . LEU A 1 91 ? 11.960 -4.446 -32.406 1.00 89.19 91 LEU A C 1
ATOM 708 O O . LEU A 1 91 ? 11.522 -5.292 -31.636 1.00 89.19 91 LEU A O 1
ATOM 712 N N . ALA A 1 92 ? 13.270 -4.257 -32.574 1.00 87.19 92 ALA A N 1
ATOM 713 C CA . ALA A 1 92 ? 14.275 -5.020 -31.838 1.00 87.19 92 ALA A CA 1
ATOM 714 C C . ALA A 1 92 ? 14.174 -4.784 -30.322 1.00 87.19 92 ALA A C 1
ATOM 716 O O . ALA A 1 92 ? 14.223 -5.738 -29.550 1.00 87.19 92 ALA A O 1
ATOM 717 N N . ALA A 1 93 ? 13.967 -3.536 -29.891 1.00 86.12 93 ALA A N 1
ATOM 718 C CA . ALA A 1 93 ? 13.743 -3.197 -28.489 1.00 86.12 93 ALA A CA 1
ATOM 719 C C . ALA A 1 93 ? 12.438 -3.806 -27.950 1.00 86.12 93 ALA A C 1
ATOM 721 O O . ALA A 1 93 ? 12.426 -4.342 -26.844 1.00 86.12 93 ALA A O 1
ATOM 722 N N . LEU A 1 94 ? 11.356 -3.782 -28.737 1.00 84.44 94 LEU A N 1
ATOM 723 C CA . LEU A 1 94 ? 10.086 -4.416 -28.383 1.00 84.44 94 LEU A CA 1
ATOM 724 C C . LEU A 1 94 ? 10.232 -5.938 -28.252 1.00 84.44 94 LEU A C 1
ATOM 726 O O . LEU A 1 94 ? 9.762 -6.511 -27.275 1.00 84.44 94 LEU A O 1
ATOM 730 N N . VAL A 1 95 ? 10.909 -6.591 -29.199 1.00 87.56 95 VAL A N 1
ATOM 731 C CA . VAL A 1 95 ? 11.178 -8.036 -29.156 1.00 87.56 95 VAL A CA 1
ATOM 732 C C . VAL A 1 95 ? 12.061 -8.384 -27.961 1.00 87.56 95 VAL A C 1
ATOM 734 O O . VAL A 1 95 ? 11.754 -9.333 -27.248 1.00 87.56 95 VAL A O 1
ATOM 737 N N . ALA A 1 96 ? 13.107 -7.601 -27.686 1.00 84.06 96 ALA A N 1
ATOM 738 C CA . ALA A 1 96 ? 13.951 -7.782 -26.507 1.00 84.06 96 ALA A CA 1
ATOM 739 C C . ALA A 1 96 ? 13.143 -7.645 -25.204 1.00 84.06 96 ALA A C 1
ATOM 741 O O . ALA A 1 96 ? 13.264 -8.484 -24.314 1.00 84.06 96 ALA A O 1
ATOM 742 N N . TYR A 1 97 ? 12.265 -6.642 -25.119 1.00 81.62 97 TYR A N 1
ATOM 743 C CA . TYR A 1 97 ? 11.364 -6.445 -23.984 1.00 81.62 97 TYR A CA 1
ATOM 744 C C . TYR A 1 97 ? 10.394 -7.622 -23.798 1.00 81.62 97 TYR A C 1
ATOM 746 O O . TYR A 1 97 ? 10.282 -8.155 -22.694 1.00 81.62 97 TYR A O 1
ATOM 754 N N . LEU A 1 98 ? 9.732 -8.070 -24.872 1.00 80.38 98 LEU A N 1
ATOM 755 C CA . LEU A 1 98 ? 8.809 -9.212 -24.847 1.00 80.38 98 LEU A CA 1
ATOM 756 C C . LEU A 1 98 ? 9.521 -10.534 -24.524 1.00 80.38 98 LEU A C 1
ATOM 758 O O . LEU A 1 98 ? 8.954 -11.380 -23.840 1.00 80.38 98 LEU A O 1
ATOM 762 N N . ALA A 1 99 ? 10.771 -10.693 -24.959 1.00 77.19 99 ALA A N 1
ATOM 763 C CA . ALA A 1 99 ? 11.624 -11.829 -24.620 1.00 77.19 99 ALA A CA 1
ATOM 764 C C . ALA A 1 99 ? 12.188 -11.764 -23.185 1.00 77.19 99 ALA A C 1
ATOM 766 O O . ALA A 1 99 ? 12.947 -12.645 -22.783 1.00 77.19 99 ALA A O 1
ATOM 767 N N . GLY A 1 100 ? 11.850 -10.730 -22.404 1.00 62.69 100 GLY A N 1
ATOM 768 C CA . GLY A 1 100 ? 12.302 -10.571 -21.021 1.00 62.69 100 GLY A CA 1
ATOM 769 C C . GLY A 1 100 ? 13.763 -10.136 -20.883 1.00 62.69 100 GLY A C 1
ATOM 770 O O . GLY A 1 100 ? 14.314 -10.164 -19.780 1.00 62.69 100 GLY A O 1
ATOM 771 N N . VAL A 1 101 ? 14.409 -9.701 -21.970 1.00 67.38 101 VAL A N 1
ATOM 772 C CA . VAL A 1 101 ? 15.776 -9.174 -21.932 1.00 67.38 101 VAL A CA 1
ATOM 773 C C . VAL A 1 101 ? 15.768 -7.880 -21.116 1.00 67.38 101 VAL A C 1
ATOM 775 O O . VAL A 1 101 ? 15.208 -6.867 -21.523 1.00 67.38 101 VAL A O 1
ATOM 778 N N . GLY A 1 102 ? 16.370 -7.928 -19.925 1.00 59.69 102 GLY A N 1
ATOM 779 C CA . GLY A 1 102 ? 16.403 -6.804 -18.985 1.00 59.69 102 GLY A CA 1
ATOM 780 C C . GLY A 1 102 ? 15.252 -6.755 -17.974 1.00 59.69 102 GLY A C 1
ATOM 781 O O . GLY A 1 102 ? 15.274 -5.875 -17.114 1.00 59.69 102 GLY A O 1
ATOM 782 N N . ASN A 1 103 ? 14.302 -7.701 -18.003 1.00 65.44 103 ASN A N 1
ATOM 783 C CA . ASN A 1 103 ? 13.286 -7.858 -16.958 1.00 65.44 103 ASN A CA 1
ATOM 784 C C . ASN A 1 103 ? 13.621 -9.085 -16.091 1.00 65.44 103 ASN A C 1
ATOM 786 O O . ASN A 1 103 ? 13.140 -10.184 -16.369 1.00 65.44 103 ASN A O 1
ATOM 790 N N . PRO A 1 104 ? 14.516 -8.948 -15.095 1.00 66.81 104 PRO A N 1
ATOM 791 C CA . PRO A 1 104 ? 14.894 -10.074 -14.259 1.00 66.81 104 PRO A CA 1
ATOM 792 C C . PRO A 1 104 ? 13.667 -10.595 -13.511 1.00 66.81 104 PRO A C 1
ATOM 794 O O . PRO A 1 104 ? 12.964 -9.843 -12.837 1.00 66.81 104 PRO A O 1
ATOM 797 N N . ASP A 1 105 ? 13.446 -11.900 -13.629 1.00 77.50 105 ASP A N 1
ATOM 798 C CA . ASP A 1 105 ? 12.381 -12.610 -12.935 1.00 77.50 105 ASP A CA 1
ATOM 799 C C . ASP A 1 105 ? 12.424 -12.321 -11.415 1.00 77.50 105 ASP A C 1
ATOM 801 O O . ASP A 1 105 ? 13.529 -12.265 -10.849 1.00 77.50 105 ASP A O 1
ATOM 805 N N . PRO A 1 106 ? 11.275 -12.120 -10.736 1.00 77.00 106 PRO A N 1
ATOM 806 C CA . PRO A 1 106 ? 11.236 -11.813 -9.309 1.00 77.00 106 PRO A CA 1
ATOM 807 C C . PRO A 1 106 ? 12.026 -12.793 -8.435 1.00 77.00 106 PRO A C 1
ATOM 809 O O . PRO A 1 106 ? 12.677 -12.348 -7.486 1.00 77.00 106 PRO A O 1
ATOM 812 N N . ASP A 1 107 ? 12.071 -14.085 -8.772 1.00 81.25 1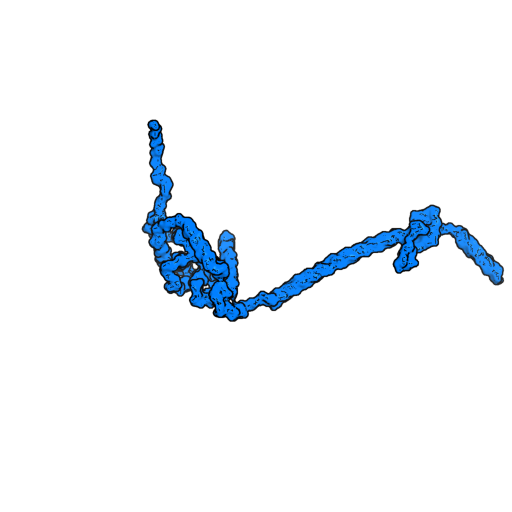07 ASP A N 1
ATOM 813 C CA . ASP A 1 107 ? 12.833 -15.066 -7.992 1.00 81.25 107 ASP A CA 1
ATOM 814 C C . ASP A 1 107 ? 14.336 -14.875 -8.191 1.00 81.25 107 ASP A C 1
ATOM 816 O O . ASP A 1 107 ? 15.134 -15.002 -7.256 1.00 81.25 107 ASP A O 1
ATOM 820 N N . SER A 1 108 ? 14.747 -14.513 -9.409 1.00 82.75 108 SER A N 1
ATOM 821 C CA . SER A 1 108 ? 16.141 -14.180 -9.708 1.00 82.75 108 SER A CA 1
ATOM 822 C C . SER A 1 108 ? 16.616 -12.938 -8.949 1.00 82.75 108 SER A C 1
ATOM 824 O O . SER A 1 108 ? 17.741 -12.923 -8.441 1.00 82.75 108 SER A O 1
ATOM 826 N N . LEU A 1 109 ? 15.756 -11.921 -8.823 1.00 83.88 109 LEU A N 1
ATOM 827 C CA . LEU A 1 109 ? 16.032 -10.730 -8.026 1.00 83.88 109 LEU A CA 1
ATOM 828 C C . LEU A 1 109 ? 16.056 -11.064 -6.530 1.00 83.88 109 LEU A C 1
ATOM 830 O O . LEU A 1 109 ? 16.989 -10.661 -5.842 1.00 83.88 109 LEU A O 1
ATOM 834 N N . SER A 1 110 ? 15.100 -11.861 -6.047 1.00 83.06 110 SER A N 1
ATOM 835 C CA . SER A 1 110 ? 15.013 -12.260 -4.637 1.00 83.06 110 SER A CA 1
ATOM 836 C C . SER A 1 110 ? 16.273 -13.005 -4.197 1.00 83.06 110 SER A C 1
ATOM 838 O O . SER A 1 110 ? 16.866 -12.689 -3.166 1.00 83.06 110 SER A O 1
ATOM 840 N N . ARG A 1 111 ? 16.782 -13.922 -5.037 1.00 84.44 111 ARG A N 1
ATOM 841 C CA . ARG A 1 111 ? 18.069 -14.599 -4.799 1.00 84.44 111 ARG A CA 1
ATOM 842 C C . ARG A 1 111 ? 19.239 -13.620 -4.660 1.00 84.44 111 ARG A C 1
ATOM 844 O O . ARG A 1 111 ? 20.094 -13.837 -3.807 1.00 84.44 111 ARG A O 1
ATOM 851 N N . ARG A 1 112 ? 19.277 -12.552 -5.465 1.00 84.69 112 ARG A N 1
ATOM 852 C CA . ARG A 1 112 ? 20.321 -11.508 -5.395 1.00 84.69 112 ARG A CA 1
ATOM 853 C C . ARG A 1 112 ? 20.163 -10.583 -4.187 1.00 84.69 112 ARG A C 1
ATOM 855 O O . ARG A 1 112 ? 21.150 -9.997 -3.746 1.00 84.69 112 ARG A O 1
ATOM 862 N N . ASP A 1 113 ? 18.946 -10.450 -3.673 1.00 88.06 113 ASP A N 1
ATOM 863 C CA . ASP A 1 113 ? 18.612 -9.572 -2.554 1.00 88.06 113 ASP A CA 1
ATOM 864 C C . ASP A 1 113 ? 18.855 -10.212 -1.176 1.00 88.06 113 ASP A C 1
ATOM 866 O O . ASP A 1 113 ? 18.961 -9.474 -0.201 1.00 88.06 113 ASP A O 1
ATOM 870 N N . ARG A 1 114 ? 18.993 -11.546 -1.069 1.00 82.31 114 ARG A N 1
ATOM 871 C CA . ARG A 1 114 ? 19.074 -12.269 0.226 1.00 82.31 114 ARG A CA 1
ATOM 872 C C . ARG A 1 114 ? 20.093 -11.711 1.220 1.00 82.31 114 ARG A C 1
ATOM 874 O O . ARG A 1 114 ? 19.811 -11.678 2.409 1.00 82.31 114 ARG A O 1
ATOM 881 N N . ASN A 1 115 ? 21.253 -11.276 0.732 1.00 84.94 115 ASN A N 1
ATOM 882 C CA . ASN A 1 115 ? 22.353 -10.792 1.575 1.00 84.94 115 ASN A CA 1
ATOM 883 C C . ASN A 1 115 ? 22.419 -9.261 1.646 1.00 84.94 115 ASN A C 1
ATOM 885 O O . ASN A 1 115 ? 23.415 -8.705 2.103 1.00 84.94 115 ASN A O 1
ATOM 889 N N . ARG A 1 116 ? 21.406 -8.563 1.127 1.00 87.94 116 ARG A N 1
ATOM 890 C CA . ARG A 1 116 ? 21.361 -7.102 1.132 1.00 87.94 116 ARG A CA 1
ATOM 891 C C . ARG A 1 116 ? 20.587 -6.604 2.347 1.00 87.94 116 ARG A C 1
ATOM 893 O O . ARG A 1 116 ? 19.589 -7.232 2.713 1.00 87.94 116 ARG A O 1
ATOM 900 N N . PRO A 1 117 ? 20.985 -5.454 2.922 1.00 89.81 117 PRO A N 1
ATOM 901 C CA . PRO A 1 117 ? 20.188 -4.815 3.957 1.00 89.81 117 PRO A CA 1
ATOM 902 C C . PRO A 1 117 ? 18.795 -4.511 3.400 1.00 89.81 117 PRO A C 1
ATOM 904 O O . PRO A 1 117 ? 18.634 -4.265 2.197 1.00 89.81 117 PRO A O 1
ATOM 907 N N . TRP A 1 118 ? 17.792 -4.515 4.275 1.00 89.19 118 TRP A N 1
ATOM 908 C CA . TRP A 1 118 ? 16.386 -4.437 3.885 1.00 89.19 118 TRP A CA 1
ATOM 909 C C . TRP A 1 118 ? 16.046 -3.315 2.876 1.00 89.19 118 TRP A C 1
ATOM 911 O O . TRP A 1 118 ? 15.354 -3.640 1.904 1.00 89.19 118 TRP A O 1
ATOM 921 N N . PRO A 1 119 ? 16.563 -2.062 2.957 1.00 88.00 119 PRO A N 1
ATOM 922 C CA . PRO A 1 119 ? 16.135 -1.008 2.035 1.00 88.00 119 PRO A CA 1
ATOM 923 C C . PRO A 1 119 ? 16.721 -1.195 0.628 1.00 88.00 119 PRO A C 1
ATOM 925 O O . PRO A 1 119 ? 16.240 -0.612 -0.342 1.00 88.00 119 PRO A O 1
ATOM 928 N N . GLN A 1 120 ? 17.749 -2.037 0.486 1.00 87.38 120 GLN A N 1
ATOM 929 C CA . GLN A 1 120 ? 18.410 -2.336 -0.786 1.00 87.38 120 GLN A CA 1
ATOM 930 C C . GLN A 1 120 ? 17.867 -3.600 -1.470 1.00 87.38 120 GLN A C 1
ATOM 932 O O . GLN A 1 120 ? 18.300 -3.916 -2.587 1.00 87.38 120 GLN A O 1
ATOM 937 N N . ARG A 1 121 ? 16.932 -4.320 -0.832 1.00 90.19 121 ARG A N 1
ATOM 938 C CA . ARG A 1 121 ? 16.258 -5.493 -1.407 1.00 90.19 121 ARG A CA 1
ATOM 939 C C . ARG A 1 121 ? 15.268 -5.031 -2.479 1.00 90.19 121 ARG A C 1
ATOM 941 O O . ARG A 1 121 ? 14.154 -4.596 -2.187 1.00 90.19 121 ARG A O 1
ATOM 948 N N . ARG A 1 122 ? 15.690 -5.083 -3.744 1.00 87.06 122 ARG A N 1
ATOM 949 C CA . ARG A 1 122 ? 14.964 -4.494 -4.882 1.00 87.06 122 ARG A CA 1
ATOM 950 C C . ARG A 1 122 ? 13.593 -5.124 -5.095 1.00 87.06 122 ARG A C 1
ATOM 952 O O . ARG A 1 122 ? 12.652 -4.410 -5.423 1.00 87.06 122 ARG A O 1
ATOM 959 N N . THR A 1 123 ? 13.478 -6.433 -4.906 1.00 89.44 123 THR A N 1
ATOM 960 C CA . THR A 1 123 ? 12.210 -7.169 -4.994 1.00 89.44 123 THR A CA 1
ATOM 961 C C . THR A 1 123 ? 11.144 -6.592 -4.078 1.00 89.44 123 THR A C 1
ATOM 963 O O . THR A 1 123 ? 10.068 -6.236 -4.554 1.00 89.44 123 THR A O 1
ATOM 966 N N . ALA A 1 124 ? 11.454 -6.444 -2.790 1.00 91.00 124 ALA A N 1
ATOM 967 C CA . ALA A 1 124 ? 10.535 -5.896 -1.800 1.00 91.00 124 ALA A CA 1
ATOM 968 C C . ALA A 1 124 ? 10.096 -4.473 -2.172 1.00 91.00 124 ALA A C 1
ATOM 970 O O . ALA A 1 124 ? 8.906 -4.172 -2.195 1.00 91.00 124 ALA A O 1
ATOM 971 N N . VAL A 1 125 ? 11.041 -3.619 -2.578 1.00 90.44 125 VAL A N 1
ATOM 972 C CA . VAL A 1 125 ? 10.744 -2.240 -3.001 1.00 90.44 125 VAL A CA 1
ATOM 973 C C . VAL A 1 125 ? 9.852 -2.199 -4.249 1.00 90.44 125 VAL A C 1
ATOM 975 O O . VAL A 1 125 ? 8.965 -1.349 -4.350 1.00 90.44 125 VAL A O 1
ATOM 978 N N . LEU A 1 126 ? 10.050 -3.104 -5.213 1.00 90.25 126 LEU A N 1
ATOM 979 C CA . LEU A 1 126 ? 9.203 -3.193 -6.407 1.00 90.25 126 LEU A CA 1
ATOM 980 C C . LEU A 1 126 ? 7.768 -3.606 -6.055 1.00 90.25 126 LEU A C 1
ATOM 982 O O . LEU A 1 126 ? 6.824 -2.978 -6.545 1.00 90.25 126 LEU A O 1
ATOM 986 N N . TRP A 1 127 ? 7.605 -4.601 -5.180 1.00 93.31 127 TRP A N 1
ATOM 987 C CA . TRP A 1 127 ? 6.294 -5.018 -4.683 1.00 93.31 127 TRP A CA 1
ATOM 988 C C . TRP A 1 127 ? 5.608 -3.905 -3.886 1.00 93.31 127 TRP A C 1
ATOM 990 O O . TRP A 1 127 ? 4.448 -3.596 -4.158 1.00 93.31 127 TRP A O 1
ATOM 1000 N N . LEU A 1 128 ? 6.336 -3.206 -3.013 1.00 93.56 128 LEU A N 1
ATOM 1001 C CA . LEU A 1 128 ? 5.815 -2.060 -2.269 1.00 93.56 128 LEU A CA 1
ATOM 1002 C C . LEU A 1 128 ? 5.325 -0.943 -3.204 1.00 93.56 128 LEU A C 1
ATOM 1004 O O . LEU A 1 128 ? 4.230 -0.414 -3.033 1.00 93.56 128 LEU A O 1
ATOM 1008 N N . ARG A 1 129 ? 6.087 -0.607 -4.253 1.00 91.56 129 ARG A N 1
ATOM 1009 C CA . ARG A 1 129 ? 5.666 0.384 -5.263 1.00 91.56 129 ARG A CA 1
ATOM 1010 C C . ARG A 1 129 ? 4.445 -0.068 -6.058 1.00 91.56 129 ARG A C 1
ATOM 1012 O O . ARG A 1 129 ? 3.637 0.758 -6.485 1.00 91.56 129 ARG A O 1
ATOM 1019 N N . GLN A 1 130 ? 4.311 -1.364 -6.321 1.00 91.88 130 GLN A N 1
ATOM 1020 C CA . GLN A 1 130 ? 3.105 -1.906 -6.940 1.00 91.88 130 GLN A CA 1
ATOM 1021 C C . GLN A 1 130 ? 1.898 -1.771 -6.007 1.00 91.88 130 GLN A C 1
ATOM 1023 O O . GLN A 1 130 ? 0.858 -1.289 -6.456 1.00 91.88 130 GLN A O 1
ATOM 1028 N N . ALA A 1 131 ? 2.053 -2.109 -4.728 1.00 94.56 131 ALA A N 1
ATOM 1029 C CA . ALA A 1 131 ? 1.026 -1.913 -3.714 1.00 94.56 131 ALA A CA 1
ATOM 1030 C C . ALA A 1 131 ? 0.611 -0.441 -3.583 1.00 94.56 131 ALA A C 1
ATOM 1032 O O . ALA A 1 131 ? -0.580 -0.144 -3.610 1.00 94.56 131 ALA A O 1
ATOM 1033 N N . ALA A 1 132 ? 1.568 0.489 -3.548 1.00 91.38 132 ALA A N 1
ATOM 1034 C CA . ALA A 1 132 ? 1.295 1.925 -3.491 1.00 91.38 132 ALA A CA 1
ATOM 1035 C C . ALA A 1 132 ? 0.443 2.405 -4.677 1.00 91.38 132 ALA A C 1
ATOM 1037 O O . ALA A 1 132 ? -0.566 3.087 -4.497 1.00 91.38 132 ALA A O 1
ATOM 1038 N N . ARG A 1 133 ? 0.799 1.991 -5.902 1.00 93.44 133 ARG A N 1
ATOM 1039 C CA . ARG A 1 133 ? 0.017 2.306 -7.110 1.00 93.44 133 ARG A CA 1
ATOM 1040 C C . ARG A 1 133 ? -1.385 1.705 -7.057 1.00 93.44 133 ARG A C 1
ATOM 1042 O O . ARG A 1 133 ? -2.348 2.377 -7.422 1.00 93.44 133 ARG A O 1
ATOM 1049 N N . ALA A 1 134 ? -1.501 0.460 -6.599 1.00 92.62 134 ALA A N 1
ATOM 1050 C CA . ALA A 1 134 ? -2.784 -0.212 -6.457 1.00 92.62 134 ALA A CA 1
ATOM 1051 C C . ALA A 1 134 ? -3.680 0.501 -5.430 1.00 92.62 134 ALA A C 1
ATOM 1053 O O . ALA A 1 134 ? -4.830 0.796 -5.741 1.00 92.62 134 ALA A O 1
ATOM 1054 N N . ARG A 1 135 ? -3.148 0.892 -4.266 1.00 94.19 135 ARG A N 1
ATOM 1055 C CA . ARG A 1 135 ? -3.891 1.646 -3.239 1.00 94.19 135 ARG A CA 1
ATOM 1056 C C . ARG A 1 135 ? -4.298 3.045 -3.692 1.00 94.19 135 ARG A C 1
ATOM 1058 O O . ARG A 1 135 ? -5.441 3.446 -3.492 1.00 94.19 135 ARG A O 1
ATOM 1065 N N . ALA A 1 136 ? -3.420 3.766 -4.387 1.00 91.50 136 ALA A N 1
ATOM 1066 C CA . ALA A 1 136 ? -3.785 5.050 -4.987 1.00 91.50 136 ALA A CA 1
ATOM 1067 C C . ALA A 1 136 ? -4.950 4.898 -5.986 1.00 91.50 136 ALA A C 1
ATOM 1069 O O . ALA A 1 136 ? -5.824 5.763 -6.088 1.00 91.50 136 ALA A O 1
ATOM 1070 N N . ARG A 1 137 ? -4.993 3.774 -6.716 1.00 94.56 137 ARG A N 1
ATOM 1071 C CA . ARG A 1 137 ? -6.102 3.444 -7.616 1.00 94.56 137 ARG A CA 1
ATOM 1072 C C . ARG A 1 137 ? -7.381 3.084 -6.855 1.00 94.56 137 ARG A C 1
ATOM 1074 O O . ARG A 1 137 ? -8.436 3.551 -7.273 1.00 94.56 137 ARG A O 1
ATOM 1081 N N . VAL A 1 138 ? -7.288 2.325 -5.760 1.00 94.88 138 VAL A N 1
ATOM 1082 C CA . VAL A 1 138 ? -8.406 2.008 -4.844 1.00 94.88 138 VAL A CA 1
ATOM 1083 C C . VAL A 1 138 ? -9.073 3.290 -4.355 1.00 94.88 138 VAL A C 1
ATOM 1085 O O . VAL A 1 138 ? -10.261 3.477 -4.604 1.00 94.88 138 VAL A O 1
ATOM 1088 N N . SER A 1 139 ? -8.303 4.216 -3.776 1.00 92.69 139 SER A N 1
ATOM 1089 C CA . SER A 1 139 ? -8.822 5.493 -3.264 1.00 92.69 139 SER A CA 1
ATOM 1090 C C . SER A 1 139 ? -9.571 6.288 -4.345 1.00 92.69 139 SER A C 1
ATOM 1092 O O . SER A 1 139 ? -10.702 6.731 -4.138 1.00 92.69 139 SER A O 1
ATOM 1094 N N . ARG A 1 140 ? -9.002 6.378 -5.557 1.00 95.75 140 ARG A N 1
ATOM 1095 C CA . ARG A 1 140 ? -9.653 7.045 -6.697 1.00 95.75 140 ARG A CA 1
ATOM 1096 C C . ARG A 1 140 ? -10.939 6.348 -7.151 1.00 95.75 140 ARG A C 1
ATOM 1098 O O . ARG A 1 140 ? -11.867 7.011 -7.593 1.00 95.75 140 ARG A O 1
ATOM 1105 N N . LEU A 1 141 ? -10.989 5.019 -7.121 1.00 94.81 141 LEU A N 1
ATOM 1106 C CA . LEU A 1 141 ? -12.180 4.271 -7.533 1.00 94.81 141 LEU A CA 1
ATOM 1107 C C . LEU A 1 141 ? -13.286 4.350 -6.475 1.00 94.81 141 LEU A C 1
ATOM 1109 O O . LEU A 1 141 ? -14.456 4.463 -6.840 1.00 94.81 141 LEU A O 1
ATOM 1113 N N . GLN A 1 142 ? -12.927 4.343 -5.189 1.00 93.94 142 GLN A N 1
ATOM 1114 C CA . GLN A 1 142 ? -13.865 4.542 -4.081 1.00 93.94 142 GLN A CA 1
ATOM 1115 C C . GLN A 1 142 ? -14.521 5.925 -4.151 1.00 93.94 142 GLN A C 1
ATOM 1117 O O . GLN A 1 142 ? -15.744 6.003 -4.063 1.00 93.94 142 GLN A O 1
ATOM 1122 N N . SER A 1 143 ? -13.755 6.993 -4.411 1.00 93.94 143 SER A N 1
ATOM 1123 C CA . SER A 1 143 ? -14.321 8.346 -4.558 1.00 93.94 143 SER A CA 1
ATOM 1124 C C . SER A 1 143 ? -15.243 8.500 -5.773 1.00 93.94 143 SER A C 1
ATOM 1126 O O . SER A 1 143 ? -16.111 9.365 -5.788 1.00 93.94 14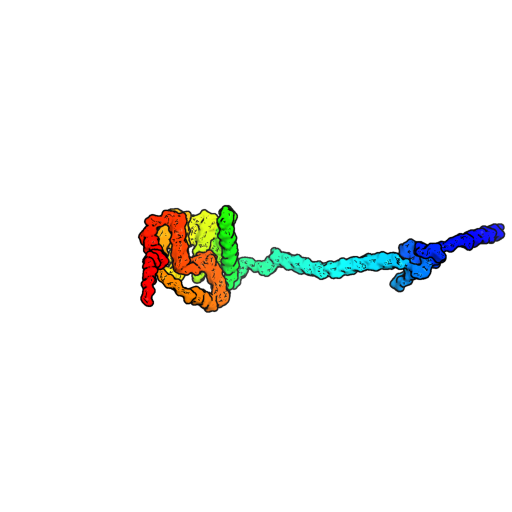3 SER A O 1
ATOM 1128 N N . GLN A 1 144 ? -15.104 7.628 -6.776 1.00 96.25 144 GLN A N 1
ATOM 1129 C CA . GLN A 1 144 ? -15.990 7.540 -7.942 1.00 96.25 144 GLN A CA 1
ATOM 1130 C C . GLN A 1 144 ? -17.188 6.596 -7.729 1.00 96.25 144 GLN A C 1
ATOM 1132 O O . GLN A 1 144 ? -17.946 6.356 -8.667 1.00 96.25 144 GLN A O 1
ATOM 1137 N N . GLY A 1 145 ? -17.336 5.989 -6.546 1.00 95.06 145 GLY A N 1
ATOM 1138 C CA . GLY A 1 145 ? -18.384 5.003 -6.257 1.00 95.06 145 GLY A CA 1
ATOM 1139 C C . GLY A 1 145 ? -18.196 3.641 -6.943 1.00 95.06 145 GLY A C 1
ATOM 1140 O O . GLY A 1 145 ? -19.078 2.785 -6.878 1.00 95.06 145 GLY A O 1
ATOM 1141 N N . ARG A 1 146 ? -17.046 3.381 -7.581 1.00 95.44 146 ARG A N 1
ATOM 1142 C CA . ARG A 1 146 ? -16.759 2.148 -8.344 1.00 95.44 146 ARG A CA 1
ATOM 1143 C C . ARG A 1 146 ? -16.238 1.030 -7.440 1.00 95.44 146 ARG A C 1
ATOM 1145 O O . ARG A 1 146 ? -15.107 0.559 -7.577 1.00 95.44 146 ARG A O 1
ATOM 1152 N N . GLN A 1 147 ? -17.083 0.587 -6.512 1.00 94.50 147 GLN A N 1
ATOM 1153 C CA . GLN A 1 147 ? -16.692 -0.335 -5.440 1.00 94.50 147 GLN A CA 1
ATOM 1154 C C . GLN A 1 147 ? -16.218 -1.709 -5.941 1.00 94.50 147 GLN A C 1
ATOM 1156 O O . GLN A 1 147 ? -15.238 -2.245 -5.428 1.00 94.50 147 GLN A O 1
ATOM 1161 N N . ALA A 1 148 ? -16.865 -2.278 -6.963 1.00 93.06 148 ALA A N 1
ATOM 1162 C CA . ALA A 1 148 ? -16.504 -3.601 -7.481 1.00 93.06 148 ALA A CA 1
ATOM 1163 C C . ALA A 1 148 ? -15.076 -3.637 -8.053 1.00 93.06 148 ALA A C 1
ATOM 1165 O O . ALA A 1 148 ? -14.293 -4.528 -7.728 1.00 93.06 148 ALA A O 1
ATOM 1166 N N . GLU A 1 149 ? -14.712 -2.637 -8.856 1.00 94.44 149 GLU A N 1
ATOM 1167 C CA . GLU A 1 149 ? -13.360 -2.518 -9.410 1.00 94.44 149 GLU A CA 1
ATOM 1168 C C . GLU A 1 149 ? -12.334 -2.180 -8.337 1.00 94.44 149 GLU A C 1
ATOM 1170 O O . GLU A 1 149 ? -11.222 -2.708 -8.364 1.00 94.44 149 GLU A O 1
ATOM 1175 N N . SER A 1 150 ? -12.712 -1.336 -7.375 1.00 95.81 150 SER A N 1
ATOM 1176 C CA . SER A 1 150 ? -11.854 -1.004 -6.243 1.00 95.81 150 SER A CA 1
ATOM 1177 C C . SER A 1 150 ? -11.386 -2.263 -5.505 1.00 95.81 150 SER A C 1
ATOM 1179 O O . SER A 1 150 ? -10.188 -2.447 -5.300 1.00 95.81 150 SER A O 1
ATOM 1181 N N . ARG A 1 151 ? -12.296 -3.210 -5.233 1.00 96.38 151 ARG A N 1
ATOM 1182 C CA . ARG A 1 151 ? -11.958 -4.481 -4.565 1.00 96.38 151 ARG A CA 1
ATOM 1183 C C . ARG A 1 151 ? -10.935 -5.318 -5.337 1.00 96.38 151 ARG A C 1
ATOM 1185 O O . ARG A 1 151 ? -10.097 -5.971 -4.722 1.00 96.38 151 ARG A O 1
ATOM 1192 N N . VAL A 1 152 ? -10.967 -5.306 -6.673 1.00 95.25 152 VAL A N 1
ATOM 1193 C CA . VAL A 1 152 ? -9.979 -6.027 -7.501 1.00 95.25 152 VAL A CA 1
ATOM 1194 C C . VAL A 1 152 ? -8.584 -5.433 -7.309 1.00 95.25 152 VAL A C 1
ATOM 1196 O O . VAL A 1 152 ? -7.617 -6.166 -7.100 1.00 95.25 152 VAL A O 1
ATOM 1199 N N . TRP A 1 153 ? -8.481 -4.103 -7.323 1.00 95.44 153 TRP A N 1
ATOM 1200 C CA . TRP A 1 153 ? -7.219 -3.406 -7.071 1.00 95.44 153 TRP A CA 1
ATOM 1201 C C . TRP A 1 153 ? -6.741 -3.563 -5.625 1.00 95.44 153 TRP A C 1
ATOM 1203 O O . TRP A 1 153 ? -5.540 -3.699 -5.400 1.00 95.44 153 TRP A O 1
ATOM 1213 N N . ALA A 1 154 ? -7.657 -3.623 -4.661 1.00 95.81 154 ALA A N 1
ATOM 1214 C CA . ALA A 1 154 ? -7.328 -3.887 -3.267 1.00 95.81 154 ALA A CA 1
ATOM 1215 C C . ALA A 1 154 ? -6.717 -5.285 -3.079 1.00 95.81 154 ALA A C 1
ATOM 1217 O O . ALA A 1 154 ? -5.668 -5.407 -2.455 1.00 95.81 154 ALA A O 1
ATOM 1218 N N . ARG A 1 155 ? -7.262 -6.326 -3.730 1.00 96.88 155 ARG A N 1
ATOM 1219 C CA . ARG A 1 155 ? -6.658 -7.677 -3.724 1.00 96.88 155 ARG A CA 1
ATOM 1220 C C . ARG A 1 155 ? -5.244 -7.688 -4.301 1.00 96.88 155 ARG A C 1
ATOM 1222 O O . ARG A 1 155 ? -4.362 -8.342 -3.750 1.00 96.88 155 ARG A O 1
ATOM 1229 N N . LEU A 1 156 ? -5.010 -6.939 -5.384 1.00 95.00 156 LEU A N 1
ATOM 1230 C CA . LEU A 1 156 ? -3.666 -6.779 -5.947 1.00 95.00 156 LEU A CA 1
ATOM 1231 C C . LEU A 1 156 ? -2.713 -6.124 -4.937 1.00 95.00 156 LEU A C 1
ATOM 1233 O O . LEU A 1 156 ? -1.563 -6.553 -4.817 1.00 95.00 156 LEU A O 1
ATOM 1237 N N . ALA A 1 157 ? -3.185 -5.104 -4.214 1.00 96.75 157 ALA A N 1
ATOM 1238 C CA . ALA A 1 157 ? -2.414 -4.456 -3.161 1.00 96.75 157 ALA A CA 1
ATOM 1239 C C . ALA A 1 157 ? -2.090 -5.437 -2.026 1.00 96.75 157 ALA A C 1
ATOM 1241 O O . ALA A 1 157 ? -0.926 -5.525 -1.644 1.00 96.75 157 ALA A O 1
ATOM 1242 N N . THR A 1 158 ? -3.062 -6.229 -1.561 1.00 97.12 158 THR A N 1
ATOM 1243 C CA . THR A 1 158 ? -2.850 -7.284 -0.559 1.00 97.12 158 THR A CA 1
ATOM 1244 C C . THR A 1 158 ? -1.766 -8.263 -0.999 1.00 97.12 158 THR A C 1
ATOM 1246 O O . THR A 1 158 ? -0.810 -8.478 -0.265 1.00 97.12 158 THR A O 1
ATOM 1249 N N . THR A 1 159 ? -1.849 -8.816 -2.216 1.00 96.31 159 THR A N 1
ATOM 1250 C CA . THR A 1 159 ? -0.836 -9.768 -2.709 1.00 96.31 159 THR A CA 1
ATOM 1251 C C . THR A 1 159 ? 0.559 -9.143 -2.769 1.00 96.31 159 THR A C 1
ATOM 1253 O O . THR A 1 159 ? 1.545 -9.779 -2.397 1.00 96.31 159 THR A O 1
ATOM 1256 N N . ALA A 1 160 ? 0.665 -7.896 -3.233 1.00 95.38 160 ALA A N 1
ATOM 1257 C CA . ALA A 1 160 ? 1.942 -7.196 -3.311 1.00 95.38 160 ALA A CA 1
ATOM 1258 C C . ALA A 1 160 ? 2.514 -6.867 -1.917 1.00 95.38 160 ALA A C 1
ATOM 1260 O O . ALA A 1 160 ? 3.718 -7.005 -1.697 1.00 95.38 160 ALA A O 1
ATOM 1261 N N . LEU A 1 161 ? 1.667 -6.491 -0.957 1.00 97.44 161 LEU A N 1
ATOM 1262 C CA . LEU A 1 161 ? 2.074 -6.241 0.428 1.00 97.44 161 LEU A CA 1
ATOM 1263 C C . LEU A 1 161 ? 2.495 -7.528 1.135 1.00 97.44 161 LEU A C 1
ATOM 1265 O O . LEU A 1 161 ? 3.550 -7.531 1.758 1.00 97.44 161 LEU A O 1
ATOM 1269 N N . GLY A 1 162 ? 1.776 -8.635 0.937 1.00 96.19 162 GLY A N 1
ATOM 1270 C CA . GLY A 1 162 ? 2.167 -9.947 1.457 1.00 96.19 162 GLY A CA 1
ATOM 1271 C C . GLY A 1 162 ? 3.557 -10.370 0.974 1.00 96.19 162 GLY A C 1
ATOM 1272 O O . GLY A 1 162 ? 4.416 -10.715 1.784 1.00 96.19 162 GLY A O 1
ATOM 1273 N N . ARG A 1 163 ? 3.843 -10.216 -0.330 1.00 95.06 163 ARG A N 1
ATOM 1274 C CA . ARG A 1 163 ? 5.185 -10.470 -0.900 1.00 95.06 163 ARG A CA 1
ATOM 1275 C C . ARG A 1 163 ? 6.258 -9.538 -0.338 1.00 95.06 163 ARG A C 1
ATOM 1277 O O . ARG A 1 163 ? 7.397 -9.953 -0.139 1.00 95.06 163 ARG A O 1
ATOM 1284 N N . THR A 1 164 ? 5.908 -8.278 -0.082 1.00 95.00 164 THR A N 1
ATOM 1285 C CA . THR A 1 164 ? 6.818 -7.312 0.553 1.00 95.00 164 THR A CA 1
ATOM 1286 C C . THR A 1 164 ? 7.128 -7.731 1.992 1.00 95.00 164 THR A C 1
ATOM 1288 O O . THR A 1 164 ? 8.293 -7.758 2.381 1.00 95.00 164 THR A O 1
ATOM 1291 N N . GLY A 1 165 ? 6.107 -8.119 2.761 1.00 94.12 165 GLY A N 1
ATOM 1292 C CA . GLY A 1 165 ? 6.242 -8.566 4.147 1.00 94.12 165 GLY A CA 1
ATOM 1293 C C . GLY A 1 165 ? 7.036 -9.864 4.266 1.00 94.12 165 GLY A C 1
ATOM 1294 O O . GLY A 1 165 ? 7.844 -10.011 5.172 1.00 94.12 165 GLY A O 1
ATOM 1295 N N . GLU A 1 166 ? 6.890 -10.789 3.316 1.00 92.56 166 GLU A N 1
ATOM 1296 C CA . GLU A 1 166 ? 7.740 -11.981 3.235 1.00 92.56 166 GLU A CA 1
ATOM 1297 C C . GLU A 1 166 ? 9.209 -11.636 2.970 1.00 92.56 166 GLU A C 1
ATOM 1299 O O . GLU A 1 166 ? 10.097 -12.188 3.620 1.00 92.56 166 GLU A O 1
ATOM 1304 N N . ALA A 1 167 ? 9.474 -10.710 2.047 1.00 91.50 167 ALA A N 1
ATOM 1305 C CA . ALA A 1 167 ? 10.832 -10.302 1.695 1.00 91.50 167 ALA A CA 1
ATOM 1306 C C . ALA A 1 167 ? 11.542 -9.505 2.810 1.00 91.50 167 ALA A C 1
ATOM 1308 O O . ALA A 1 167 ? 12.777 -9.490 2.874 1.00 91.50 167 ALA A O 1
ATOM 1309 N N . TRP A 1 168 ? 10.778 -8.858 3.690 1.00 93.50 168 TRP A N 1
ATOM 1310 C CA . TRP A 1 168 ? 11.266 -8.118 4.856 1.00 93.50 168 TRP A CA 1
ATOM 1311 C C . TRP A 1 168 ? 10.936 -8.793 6.187 1.00 93.50 168 TRP A C 1
ATOM 1313 O O . TRP A 1 168 ? 10.949 -8.136 7.219 1.00 93.50 168 TRP A O 1
ATOM 1323 N N . ARG A 1 169 ? 10.678 -10.103 6.193 1.00 92.19 169 ARG A N 1
ATOM 1324 C CA . ARG A 1 169 ? 10.383 -10.829 7.430 1.00 92.19 169 ARG A CA 1
ATOM 1325 C C . ARG A 1 169 ? 11.514 -10.678 8.454 1.00 92.19 169 ARG A C 1
ATOM 1327 O O . ARG A 1 169 ? 12.670 -10.943 8.129 1.00 92.19 169 ARG A O 1
ATOM 1334 N N . GLY A 1 170 ? 11.161 -10.305 9.680 1.00 90.56 170 GLY A N 1
ATOM 1335 C CA . GLY A 1 170 ? 12.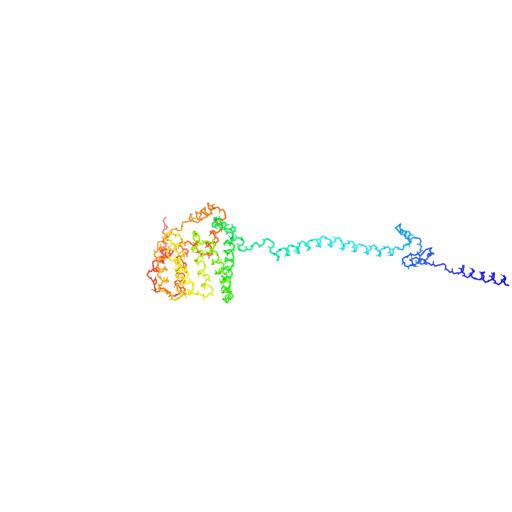076 -10.051 10.791 1.00 90.56 170 GLY A CA 1
ATOM 1336 C C . GLY A 1 170 ? 12.804 -8.706 10.719 1.00 90.56 170 GLY A C 1
ATOM 1337 O O . GLY A 1 170 ? 13.611 -8.416 11.597 1.00 90.56 170 GLY A O 1
ATOM 1338 N N . GLU A 1 171 ? 12.544 -7.890 9.697 1.00 92.69 171 GLU A N 1
ATOM 1339 C CA . GLU A 1 171 ? 13.171 -6.578 9.536 1.00 92.69 171 GLU A CA 1
ATOM 1340 C C . GLU A 1 171 ? 12.330 -5.473 10.206 1.00 92.69 171 GLU A C 1
ATOM 1342 O O . GLU A 1 171 ? 11.102 -5.585 10.277 1.00 92.69 171 GLU A O 1
ATOM 1347 N N . PRO A 1 172 ? 12.945 -4.342 10.608 1.00 90.06 172 PRO A N 1
ATOM 1348 C CA . PRO A 1 172 ? 12.245 -3.218 11.242 1.00 90.06 172 PRO A CA 1
ATOM 1349 C C . PRO A 1 172 ? 10.978 -2.679 10.536 1.00 90.06 172 PRO A C 1
ATOM 1351 O O . PRO A 1 172 ? 10.059 -2.250 11.245 1.00 90.06 172 PRO A O 1
ATOM 1354 N N . PRO A 1 173 ? 10.872 -2.650 9.187 1.00 91.19 173 PRO A N 1
ATOM 1355 C CA . PRO A 1 173 ? 9.660 -2.182 8.510 1.00 91.19 173 PRO A CA 1
ATOM 1356 C C . PRO A 1 173 ? 8.540 -3.228 8.404 1.00 91.19 173 PRO A C 1
ATOM 1358 O O . PRO A 1 173 ? 7.441 -2.864 7.979 1.00 91.19 173 PRO A O 1
ATOM 1361 N N . GLU A 1 174 ? 8.765 -4.506 8.748 1.00 93.56 174 GLU A N 1
ATOM 1362 C CA . GLU A 1 174 ? 7.749 -5.560 8.570 1.00 93.56 174 GLU A CA 1
ATOM 1363 C C . GLU A 1 174 ? 6.391 -5.192 9.191 1.00 93.56 174 GLU A C 1
ATOM 1365 O O . GLU A 1 174 ? 5.389 -5.280 8.473 1.00 93.56 174 GLU A O 1
ATOM 1370 N N . PRO A 1 175 ? 6.303 -4.718 10.453 1.00 93.25 175 PRO A N 1
ATOM 1371 C CA . PRO A 1 175 ? 5.010 -4.416 11.063 1.00 93.25 175 PRO A CA 1
ATOM 1372 C C . PRO A 1 175 ? 4.203 -3.368 10.282 1.00 93.25 175 PRO A C 1
ATOM 1374 O O . PRO A 1 175 ? 2.990 -3.503 10.147 1.00 93.25 175 PRO A O 1
ATOM 1377 N N . GLN A 1 176 ? 4.861 -2.363 9.692 1.00 93.06 176 GLN A N 1
ATOM 1378 C CA . GLN A 1 176 ? 4.190 -1.341 8.875 1.00 93.06 176 GLN A CA 1
ATOM 1379 C C . GLN A 1 176 ? 3.615 -1.934 7.588 1.00 93.06 176 GLN A C 1
ATOM 1381 O O . GLN A 1 176 ? 2.487 -1.619 7.205 1.00 93.06 176 GLN A O 1
ATOM 1386 N N . VAL A 1 177 ? 4.359 -2.836 6.939 1.00 95.88 177 VAL A N 1
ATOM 1387 C CA . VAL A 1 177 ? 3.866 -3.552 5.754 1.00 95.88 177 VAL A CA 1
ATOM 1388 C C . VAL A 1 177 ? 2.646 -4.399 6.105 1.00 95.88 177 VAL A C 1
ATOM 1390 O O . VAL A 1 177 ? 1.677 -4.411 5.349 1.00 95.88 177 VAL A O 1
ATOM 1393 N N . ARG A 1 178 ? 2.657 -5.061 7.267 1.00 96.62 178 ARG A N 1
ATOM 1394 C CA . ARG A 1 178 ? 1.531 -5.878 7.738 1.00 96.62 178 ARG A CA 1
ATOM 1395 C C . ARG A 1 178 ? 0.298 -5.046 8.099 1.00 96.62 178 ARG A C 1
ATOM 1397 O O . ARG A 1 178 ? -0.814 -5.464 7.786 1.00 96.62 178 ARG A O 1
ATOM 1404 N N . ILE A 1 179 ? 0.472 -3.849 8.668 1.00 95.94 179 ILE A N 1
ATOM 1405 C CA . ILE A 1 179 ? -0.632 -2.887 8.853 1.00 95.94 179 ILE A CA 1
ATOM 1406 C C . ILE A 1 179 ? -1.255 -2.539 7.498 1.00 95.94 179 ILE A C 1
ATOM 1408 O O . ILE A 1 179 ? -2.473 -2.625 7.332 1.00 95.94 179 ILE A O 1
ATOM 1412 N N . ALA A 1 180 ? -0.425 -2.193 6.510 1.00 96.75 180 ALA A N 1
ATOM 1413 C CA . ALA A 1 180 ? -0.907 -1.859 5.175 1.00 96.75 180 ALA A CA 1
ATOM 1414 C C . ALA A 1 180 ? -1.624 -3.039 4.499 1.00 96.75 180 ALA A C 1
ATOM 1416 O O . ALA A 1 180 ? -2.609 -2.840 3.786 1.00 96.75 180 ALA A O 1
ATOM 1417 N N . GLU A 1 181 ? -1.126 -4.263 4.697 1.00 97.88 181 GLU A N 1
ATOM 1418 C CA . GLU A 1 181 ? -1.727 -5.494 4.178 1.00 97.88 181 GLU A CA 1
ATOM 1419 C C . GLU A 1 181 ? -3.128 -5.713 4.764 1.00 97.88 181 GLU A C 1
ATOM 1421 O O . GLU A 1 181 ? -4.073 -5.974 4.017 1.00 97.88 181 GLU A O 1
ATOM 1426 N N . ALA A 1 182 ? -3.282 -5.525 6.078 1.00 97.75 182 ALA A N 1
ATOM 1427 C CA . ALA A 1 182 ? -4.564 -5.634 6.767 1.00 97.75 182 ALA A CA 1
ATOM 1428 C C . ALA A 1 182 ? -5.581 -4.586 6.283 1.00 97.75 182 ALA A C 1
ATOM 1430 O O . ALA A 1 182 ? -6.741 -4.913 6.034 1.00 97.75 182 ALA A O 1
ATOM 1431 N N . GLN A 1 183 ? -5.150 -3.341 6.068 1.00 96.75 183 GLN A N 1
ATOM 1432 C CA . GLN A 1 183 ? -5.998 -2.306 5.465 1.00 96.75 183 GLN A CA 1
ATOM 1433 C C . GLN A 1 183 ? -6.453 -2.702 4.049 1.00 96.75 183 GLN A C 1
ATOM 1435 O O . GLN A 1 183 ? -7.637 -2.608 3.731 1.00 96.75 183 GLN A O 1
ATOM 1440 N N . ALA A 1 184 ? -5.539 -3.212 3.216 1.00 97.00 184 ALA A N 1
ATOM 1441 C CA . ALA A 1 184 ? -5.864 -3.639 1.856 1.00 97.00 184 ALA A CA 1
ATOM 1442 C C . ALA A 1 184 ? -6.835 -4.837 1.825 1.00 97.00 184 ALA A C 1
ATOM 1444 O O . ALA A 1 184 ? -7.695 -4.906 0.947 1.00 97.00 184 ALA A O 1
ATOM 1445 N N . LEU A 1 185 ? -6.741 -5.761 2.791 1.00 97.75 185 LEU A N 1
ATOM 1446 C CA . LEU A 1 185 ? -7.720 -6.842 2.973 1.00 97.75 185 LEU A CA 1
ATOM 1447 C C . LEU A 1 185 ? -9.129 -6.293 3.240 1.00 97.75 185 LEU A C 1
ATOM 1449 O O . LEU A 1 185 ? -10.100 -6.766 2.645 1.00 97.75 185 LEU A O 1
ATOM 1453 N N . ALA A 1 186 ? -9.242 -5.258 4.074 1.00 96.06 186 ALA A N 1
ATOM 1454 C CA . ALA A 1 186 ? -10.523 -4.613 4.340 1.00 96.06 186 ALA A CA 1
ATOM 1455 C C . ALA A 1 186 ? -11.074 -3.900 3.100 1.00 96.06 186 ALA A C 1
ATOM 1457 O O . ALA A 1 186 ? -12.248 -4.073 2.774 1.00 96.06 186 ALA A O 1
ATOM 1458 N N . ASP A 1 187 ? -10.228 -3.184 2.352 1.00 95.31 187 ASP A N 1
ATOM 1459 C CA . ASP A 1 187 ? -10.611 -2.558 1.078 1.00 95.31 187 ASP A CA 1
ATOM 1460 C C . ASP A 1 187 ? -11.055 -3.594 0.027 1.00 95.31 187 ASP A C 1
ATOM 1462 O O . ASP A 1 187 ? -11.913 -3.319 -0.817 1.00 95.31 187 ASP A O 1
ATOM 1466 N N . ALA A 1 188 ? -10.509 -4.813 0.085 1.00 95.56 188 ALA A N 1
ATOM 1467 C CA . ALA A 1 188 ? -10.922 -5.935 -0.756 1.00 95.56 188 ALA A CA 1
ATOM 1468 C C . ALA A 1 188 ? -12.274 -6.548 -0.342 1.00 95.56 188 ALA A C 1
ATOM 1470 O O . ALA A 1 188 ? -12.839 -7.348 -1.099 1.00 95.56 188 ALA A O 1
ATOM 1471 N N . GLY A 1 189 ? -12.810 -6.140 0.811 1.00 94.62 189 GLY A N 1
ATOM 1472 C CA . GLY A 1 189 ? -14.078 -6.591 1.377 1.00 94.62 189 GLY A CA 1
ATOM 1473 C C . GLY A 1 189 ? -13.964 -7.773 2.341 1.00 94.62 189 GLY A C 1
ATOM 1474 O O . GLY A 1 189 ? -14.993 -8.355 2.673 1.00 94.62 189 GLY A O 1
ATOM 1475 N N . ASP A 1 190 ? -12.758 -8.141 2.784 1.00 95.56 190 ASP A N 1
ATOM 1476 C CA . ASP A 1 190 ? -12.536 -9.236 3.734 1.00 95.56 190 ASP A CA 1
ATOM 1477 C C . ASP A 1 190 ? -12.209 -8.692 5.133 1.00 95.56 190 ASP A C 1
ATOM 1479 O O . ASP A 1 190 ? -11.061 -8.659 5.581 1.00 95.56 190 ASP A O 1
ATOM 1483 N N . ALA A 1 191 ? -13.248 -8.214 5.824 1.00 95.69 191 ALA A N 1
ATOM 1484 C CA . ALA A 1 191 ? -13.107 -7.610 7.147 1.00 95.69 191 ALA A CA 1
ATOM 1485 C C . ALA A 1 191 ? -12.590 -8.605 8.203 1.00 95.69 191 ALA A C 1
ATOM 1487 O O . ALA A 1 191 ? -11.811 -8.229 9.077 1.00 95.69 191 ALA A O 1
ATOM 1488 N N . ALA A 1 192 ? -12.977 -9.881 8.108 1.00 96.06 192 ALA A N 1
ATOM 1489 C CA . ALA A 1 192 ? -12.541 -10.911 9.046 1.00 96.06 192 ALA A CA 1
ATOM 1490 C C . ALA A 1 192 ? -11.046 -11.227 8.884 1.00 96.06 192 ALA A C 1
ATOM 1492 O O . ALA A 1 192 ? -10.320 -11.286 9.881 1.00 96.06 192 ALA A O 1
ATOM 1493 N N . ALA A 1 193 ? -10.562 -11.388 7.646 1.00 96.81 193 ALA A N 1
ATOM 1494 C CA . ALA A 1 193 ? -9.135 -11.575 7.396 1.00 96.81 193 ALA A CA 1
ATOM 1495 C C . ALA A 1 193 ? -8.327 -10.333 7.788 1.00 96.81 193 ALA A C 1
ATOM 1497 O O . ALA A 1 193 ? -7.282 -10.470 8.422 1.00 96.81 193 ALA A O 1
ATOM 1498 N N . ALA A 1 194 ? -8.829 -9.132 7.481 1.00 97.50 194 ALA A N 1
ATOM 1499 C CA . ALA A 1 194 ? -8.201 -7.874 7.876 1.00 97.50 194 ALA A CA 1
ATOM 1500 C C . ALA A 1 194 ? -8.033 -7.765 9.399 1.00 97.50 194 ALA A C 1
ATOM 1502 O O . ALA A 1 194 ? -6.942 -7.459 9.881 1.00 97.50 194 ALA A O 1
ATOM 1503 N N . TRP A 1 195 ? -9.089 -8.075 10.158 1.00 97.31 195 TRP A N 1
ATOM 1504 C CA . TRP A 1 195 ? -9.048 -8.083 11.619 1.00 97.31 195 TRP A CA 1
ATOM 1505 C C . TRP A 1 195 ? -8.037 -9.093 12.171 1.00 97.31 195 TRP A C 1
ATOM 1507 O O . TRP A 1 195 ? -7.220 -8.761 13.030 1.00 97.31 195 TRP A O 1
ATOM 1517 N N . ASN A 1 196 ? -8.044 -10.321 11.649 1.00 96.94 196 ASN A N 1
ATOM 1518 C CA . ASN A 1 196 ? -7.094 -11.346 12.073 1.00 96.94 196 ASN A CA 1
ATOM 1519 C C . ASN A 1 196 ? -5.643 -10.950 11.770 1.00 96.94 196 ASN A C 1
ATOM 1521 O O . ASN A 1 196 ? -4.773 -11.164 12.613 1.00 96.94 196 ASN A O 1
ATOM 1525 N N . ALA A 1 197 ? -5.396 -10.350 10.603 1.00 96.50 197 ALA A N 1
ATOM 1526 C CA . ALA A 1 197 ? -4.072 -9.904 10.190 1.00 96.50 197 ALA A CA 1
ATOM 1527 C C . ALA A 1 197 ? -3.534 -8.781 11.087 1.00 96.50 197 ALA A C 1
ATOM 1529 O O . ALA A 1 197 ? -2.391 -8.862 11.529 1.00 96.50 197 ALA A O 1
ATOM 1530 N N . ILE A 1 198 ? -4.343 -7.761 11.403 1.00 96.69 198 ILE A N 1
ATOM 1531 C CA . ILE A 1 198 ? -3.865 -6.648 12.236 1.00 96.69 198 ILE A CA 1
ATOM 1532 C C . ILE A 1 198 ? -3.682 -7.050 13.702 1.00 96.69 198 ILE A C 1
ATOM 1534 O O . ILE A 1 198 ? -2.707 -6.642 14.323 1.00 96.69 198 ILE A O 1
ATOM 1538 N N . ARG A 1 199 ? -4.559 -7.903 14.248 1.00 95.81 199 ARG A N 1
ATOM 1539 C CA . ARG A 1 199 ? -4.431 -8.412 15.623 1.00 95.81 199 ARG A CA 1
ATOM 1540 C C . ARG A 1 199 ? -3.203 -9.310 15.797 1.00 95.81 199 ARG A C 1
ATOM 1542 O O . ARG A 1 199 ? -2.639 -9.380 16.881 1.00 95.81 199 ARG A O 1
ATOM 1549 N N . ALA A 1 200 ? -2.750 -9.984 14.740 1.00 94.88 200 ALA A N 1
ATOM 1550 C CA . ALA A 1 200 ? -1.519 -10.775 14.793 1.00 94.88 200 ALA A CA 1
ATOM 1551 C C . ALA A 1 200 ? -0.258 -9.924 15.058 1.00 94.88 200 ALA A C 1
ATOM 1553 O O . ALA A 1 200 ? 0.791 -10.481 15.369 1.00 94.88 200 ALA A O 1
ATOM 1554 N N . LEU A 1 201 ? -0.357 -8.593 14.951 1.00 93.44 201 LEU A N 1
ATOM 1555 C CA . LEU A 1 201 ? 0.717 -7.646 15.264 1.00 93.44 201 LEU A CA 1
ATOM 1556 C C . LEU A 1 201 ? 0.700 -7.173 16.723 1.00 93.44 201 LEU A C 1
ATOM 1558 O O . LEU A 1 201 ? 1.511 -6.325 17.097 1.00 93.44 201 LEU A O 1
ATOM 1562 N N . ASP A 1 202 ? -0.204 -7.693 17.553 1.00 89.50 202 ASP A N 1
ATOM 1563 C CA . ASP A 1 202 ? -0.268 -7.349 18.969 1.00 89.50 202 ASP A CA 1
ATOM 1564 C C . ASP A 1 202 ? 1.074 -7.649 19.656 1.00 89.50 202 ASP A C 1
ATOM 1566 O O . ASP A 1 202 ? 1.573 -8.771 19.640 1.00 89.50 202 ASP A O 1
ATOM 1570 N N . GLY A 1 203 ? 1.677 -6.614 20.247 1.00 87.06 203 GLY A N 1
ATOM 1571 C CA . GLY A 1 203 ? 2.995 -6.696 20.883 1.00 87.06 203 GLY A CA 1
ATOM 1572 C C . GLY A 1 203 ? 4.191 -6.580 19.930 1.00 87.06 203 GLY A C 1
ATOM 1573 O O . GLY A 1 203 ? 5.315 -6.460 20.407 1.00 87.06 203 GLY A O 1
ATOM 1574 N N . ALA A 1 204 ? 3.982 -6.550 18.608 1.00 89.00 204 ALA A N 1
ATOM 1575 C CA . ALA A 1 204 ? 5.059 -6.346 17.633 1.00 89.00 204 ALA A CA 1
ATOM 1576 C C . ALA A 1 204 ? 5.496 -4.873 17.517 1.00 89.00 204 ALA A C 1
ATOM 1578 O O . ALA A 1 204 ? 6.617 -4.596 17.095 1.00 89.00 204 ALA A O 1
ATOM 1579 N N . ILE A 1 205 ? 4.615 -3.931 17.878 1.00 88.62 205 ILE A N 1
ATOM 1580 C CA . ILE A 1 205 ? 4.893 -2.488 17.886 1.00 88.62 205 ILE A CA 1
ATOM 1581 C C . ILE A 1 205 ? 4.836 -1.995 19.339 1.00 88.62 205 ILE A C 1
ATOM 1583 O O . ILE A 1 205 ? 3.733 -1.927 19.897 1.00 88.62 205 ILE A O 1
ATOM 1587 N N . PRO A 1 206 ? 5.988 -1.660 19.951 1.00 88.19 206 PRO A N 1
ATOM 1588 C CA . PRO A 1 206 ? 6.062 -1.138 21.314 1.00 88.19 206 PRO A CA 1
ATOM 1589 C C . PRO A 1 206 ? 5.175 0.093 21.524 1.00 88.19 206 PRO A C 1
ATOM 1591 O O . PRO A 1 206 ? 4.935 0.860 20.593 1.00 88.19 206 PRO A O 1
ATOM 1594 N N . SER A 1 207 ? 4.670 0.292 22.742 1.00 85.81 207 SER A N 1
ATOM 1595 C CA . SER A 1 207 ? 3.764 1.408 23.051 1.00 85.81 207 SER A CA 1
ATOM 1596 C C . SER A 1 207 ? 4.430 2.782 22.942 1.00 85.81 207 SER A C 1
ATOM 1598 O O . SER A 1 207 ? 3.752 3.768 22.674 1.00 85.81 207 SER A O 1
ATOM 1600 N N . ASP A 1 208 ? 5.738 2.861 23.154 1.00 83.88 208 ASP A N 1
ATOM 1601 C CA . ASP A 1 208 ? 6.566 4.063 23.031 1.00 83.88 208 ASP A CA 1
ATOM 1602 C C . ASP A 1 208 ? 6.942 4.399 21.576 1.00 83.88 208 ASP A C 1
ATOM 1604 O O . ASP A 1 208 ? 7.365 5.517 21.295 1.00 83.88 208 ASP A O 1
ATOM 1608 N N . ASP A 1 209 ? 6.727 3.482 20.629 1.00 83.69 209 ASP A N 1
ATOM 1609 C CA . ASP A 1 209 ? 6.974 3.732 19.211 1.00 83.69 209 ASP A CA 1
ATOM 1610 C C . ASP A 1 209 ? 5.976 4.761 18.650 1.00 83.69 209 ASP A C 1
ATOM 1612 O O . ASP A 1 209 ? 4.759 4.634 18.819 1.00 83.69 209 ASP A O 1
ATOM 1616 N N . LYS A 1 210 ? 6.477 5.750 17.899 1.00 79.56 210 LYS A N 1
ATOM 1617 C CA . LYS A 1 210 ? 5.658 6.769 17.213 1.00 79.56 210 LYS A CA 1
ATOM 1618 C C . LYS A 1 210 ? 4.568 6.172 16.311 1.00 79.56 210 LYS A C 1
ATOM 1620 O O . LYS A 1 210 ? 3.527 6.778 16.090 1.00 79.56 210 LYS A O 1
ATOM 1625 N N . ARG A 1 211 ? 4.783 4.955 15.806 1.00 85.12 211 ARG A N 1
ATOM 1626 C CA . ARG A 1 211 ? 3.861 4.234 14.914 1.00 85.12 211 ARG A CA 1
ATOM 1627 C C . ARG A 1 211 ? 2.713 3.559 15.667 1.00 85.12 211 ARG A C 1
ATOM 1629 O O . ARG A 1 211 ? 1.745 3.133 15.036 1.00 85.12 211 ARG A O 1
ATOM 1636 N N . HIS A 1 212 ? 2.802 3.445 16.993 1.00 90.62 212 HIS A N 1
ATOM 1637 C CA . HIS A 1 212 ? 1.833 2.712 17.805 1.00 90.62 212 HIS A CA 1
ATOM 1638 C C . HIS A 1 212 ? 0.430 3.328 17.749 1.00 90.62 212 HIS A C 1
ATOM 1640 O O . HIS A 1 212 ? -0.561 2.607 17.666 1.00 90.62 212 HIS A O 1
ATOM 1646 N N . LEU A 1 213 ? 0.332 4.659 17.731 1.00 90.69 213 LEU A N 1
ATOM 1647 C CA . LEU A 1 213 ? -0.954 5.353 17.627 1.00 90.69 213 LEU A CA 1
ATOM 1648 C C . LEU A 1 213 ? -1.655 5.070 16.291 1.00 90.69 213 LEU A C 1
ATOM 1650 O O . LEU A 1 213 ? -2.837 4.728 16.279 1.00 90.69 213 LEU A O 1
ATOM 1654 N N . ALA A 1 214 ? -0.921 5.114 15.175 1.00 91.50 214 ALA A N 1
ATOM 1655 C CA . ALA A 1 214 ? -1.459 4.737 13.867 1.00 91.50 214 ALA A CA 1
ATOM 1656 C C . ALA A 1 214 ? -1.877 3.255 13.826 1.00 91.50 214 ALA A C 1
ATOM 1658 O O . ALA A 1 214 ? -2.928 2.913 13.283 1.00 91.50 214 ALA A O 1
ATOM 1659 N N . PHE A 1 215 ? -1.104 2.365 14.455 1.00 94.94 215 PHE A N 1
ATOM 1660 C CA . PHE A 1 215 ? -1.496 0.964 14.615 1.00 94.94 215 PHE A CA 1
ATOM 1661 C C . PHE A 1 215 ? -2.842 0.822 15.343 1.00 94.94 215 PHE A C 1
ATOM 1663 O O . PHE A 1 215 ? -3.730 0.147 14.823 1.00 94.94 215 PHE A O 1
ATOM 1670 N N . LEU A 1 216 ? -3.027 1.486 16.491 1.00 95.50 216 LEU A N 1
ATOM 1671 C CA . LEU A 1 216 ? -4.291 1.462 17.239 1.00 95.50 216 LEU A CA 1
ATOM 1672 C C . LEU A 1 216 ? -5.457 2.037 16.424 1.00 95.50 216 LEU A C 1
ATOM 1674 O O . LEU A 1 216 ? -6.546 1.463 16.432 1.00 95.50 216 LEU A O 1
ATOM 1678 N N . LEU A 1 217 ? -5.228 3.126 15.681 1.00 95.25 217 LEU A N 1
ATOM 1679 C CA . LEU A 1 217 ? -6.237 3.750 14.819 1.00 95.25 217 LEU A CA 1
ATOM 1680 C C . LEU A 1 217 ? -6.785 2.735 13.812 1.00 95.25 217 LEU A C 1
ATOM 1682 O O . LEU A 1 217 ? -8.000 2.525 13.712 1.00 95.25 217 LEU A O 1
ATOM 1686 N N . HIS A 1 218 ? -5.881 2.077 13.086 1.00 95.94 218 HIS A N 1
ATOM 1687 C CA . HIS A 1 218 ? -6.250 1.096 12.075 1.00 95.94 218 HIS A CA 1
ATOM 1688 C C . HIS A 1 218 ? -6.798 -0.187 12.689 1.00 95.94 218 HIS A C 1
ATOM 1690 O O . HIS A 1 218 ? -7.771 -0.726 12.163 1.00 95.94 218 HIS A O 1
ATOM 1696 N N . ARG A 1 219 ? -6.247 -0.652 13.816 1.00 96.62 219 ARG A N 1
ATOM 1697 C CA . ARG A 1 219 ? -6.762 -1.827 14.527 1.00 96.62 219 ARG A CA 1
ATOM 1698 C C . ARG A 1 219 ? -8.204 -1.603 14.962 1.00 96.62 219 ARG A C 1
ATOM 1700 O O . ARG A 1 219 ? -9.042 -2.455 14.678 1.00 96.62 219 ARG A O 1
ATOM 1707 N N . GLY A 1 220 ? -8.519 -0.433 15.517 1.00 95.75 220 GLY A N 1
ATOM 1708 C CA . GLY A 1 220 ? -9.881 -0.105 15.920 1.00 95.75 220 GLY A CA 1
ATOM 1709 C C . GLY A 1 220 ? -10.859 -0.009 14.748 1.00 95.75 220 GLY A C 1
ATOM 1710 O O . GLY A 1 220 ? -11.944 -0.594 14.801 1.00 95.75 220 GLY A O 1
ATOM 1711 N N . ARG A 1 221 ? -10.443 0.617 13.637 1.00 96.00 221 ARG A N 1
ATOM 1712 C CA . ARG A 1 221 ? -11.240 0.672 12.398 1.00 96.00 221 ARG A CA 1
ATOM 1713 C C . ARG A 1 221 ? -11.546 -0.725 11.853 1.00 96.00 221 ARG A C 1
ATOM 1715 O O . ARG A 1 221 ? -12.687 -1.016 11.499 1.00 96.00 221 ARG A O 1
ATOM 1722 N N . LEU A 1 222 ? -10.538 -1.594 11.794 1.00 97.06 222 LEU A N 1
ATOM 1723 C CA . LEU A 1 222 ? -10.691 -2.963 11.300 1.00 97.06 222 LEU A CA 1
ATOM 1724 C C . LEU A 1 222 ? -11.515 -3.838 12.254 1.00 97.06 222 LEU A C 1
ATOM 1726 O O . LEU A 1 222 ? -12.314 -4.648 11.787 1.00 97.06 222 LEU A O 1
ATOM 1730 N N . ALA A 1 223 ? -11.383 -3.642 13.569 1.00 97.06 223 ALA A N 1
ATOM 1731 C CA . ALA A 1 223 ? -12.200 -4.323 14.569 1.00 97.06 223 ALA A CA 1
ATOM 1732 C C . ALA A 1 223 ? -13.690 -4.029 14.359 1.00 97.06 223 ALA A C 1
ATOM 1734 O O . ALA A 1 223 ? -14.498 -4.952 14.271 1.00 97.06 223 ALA A O 1
ATOM 1735 N N . ILE A 1 224 ? -14.052 -2.751 14.211 1.00 94.69 224 ILE A N 1
ATOM 1736 C CA . ILE A 1 224 ? -15.443 -2.330 13.998 1.00 94.69 224 ILE A CA 1
ATOM 1737 C C . ILE A 1 224 ? -15.983 -2.878 12.674 1.00 94.69 224 ILE A C 1
ATOM 1739 O O . ILE A 1 224 ? -17.087 -3.421 12.654 1.00 94.69 224 ILE A O 1
ATOM 1743 N N . ALA A 1 225 ? -15.196 -2.821 11.594 1.00 93.81 225 ALA A N 1
ATOM 1744 C CA . ALA A 1 225 ? -15.581 -3.399 10.305 1.00 93.81 225 ALA A CA 1
ATOM 1745 C C . ALA A 1 225 ? -15.843 -4.918 10.382 1.00 93.81 225 ALA A C 1
ATOM 1747 O O . ALA A 1 225 ? -16.691 -5.435 9.658 1.00 93.81 225 ALA A O 1
ATOM 1748 N N . ALA A 1 226 ? -15.148 -5.632 11.273 1.00 95.25 226 ALA A N 1
ATOM 1749 C CA . ALA A 1 226 ? -15.337 -7.060 11.529 1.00 95.25 226 ALA A CA 1
ATOM 1750 C C . ALA A 1 226 ? -16.414 -7.375 12.591 1.00 95.25 226 ALA A C 1
ATOM 1752 O O . ALA A 1 226 ? -16.553 -8.529 13.000 1.00 95.25 226 ALA A O 1
ATOM 1753 N N . GLY A 1 227 ? -17.158 -6.372 13.072 1.00 94.81 227 GLY A N 1
ATOM 1754 C CA . GLY A 1 227 ? -18.187 -6.531 14.107 1.00 94.81 227 GLY A CA 1
ATOM 1755 C C . GLY A 1 227 ? -17.652 -6.647 15.540 1.00 94.81 227 GLY A C 1
ATOM 1756 O O . GLY A 1 227 ? -18.418 -6.904 16.464 1.00 94.81 227 GLY A O 1
ATOM 1757 N N . GLN A 1 228 ? -16.352 -6.437 15.759 1.00 96.44 228 GLN A N 1
ATOM 1758 C CA . GLN A 1 228 ? -15.699 -6.447 17.074 1.00 96.44 228 GLN A CA 1
ATOM 1759 C C . GLN A 1 228 ? -15.718 -5.047 17.703 1.00 96.44 228 GLN A C 1
ATOM 1761 O O . GLN A 1 228 ? -14.679 -4.467 18.021 1.00 96.44 228 GLN A O 1
ATOM 1766 N N . THR A 1 229 ? -16.914 -4.475 17.862 1.00 94.25 229 THR A N 1
ATOM 1767 C CA . THR A 1 229 ? -17.088 -3.068 18.258 1.00 94.25 229 THR A CA 1
ATOM 1768 C C . THR A 1 229 ? -16.419 -2.732 19.591 1.00 94.25 229 THR A C 1
ATOM 1770 O O . THR A 1 229 ? -15.783 -1.689 19.691 1.00 94.25 229 THR A O 1
ATOM 1773 N N . GLU A 1 230 ? -16.500 -3.606 20.600 1.00 94.44 230 GLU A N 1
ATOM 1774 C CA . GLU A 1 230 ? -15.876 -3.347 21.910 1.00 94.44 230 GLU A CA 1
ATOM 1775 C C . GLU A 1 230 ? -14.349 -3.249 21.826 1.00 94.44 230 GLU A C 1
ATOM 1777 O O . GLU A 1 230 ? -13.751 -2.370 22.445 1.00 94.44 230 GLU A O 1
ATOM 1782 N N . ALA A 1 231 ? -13.718 -4.103 21.015 1.00 94.44 231 ALA A N 1
ATOM 1783 C CA . ALA A 1 231 ? -12.277 -4.053 20.803 1.00 94.44 231 ALA A CA 1
ATOM 1784 C C . ALA A 1 231 ? -11.868 -2.745 20.112 1.00 94.44 231 ALA A C 1
ATOM 1786 O O . ALA A 1 231 ? -10.928 -2.085 20.552 1.00 94.44 231 ALA A O 1
ATOM 1787 N N . GLY A 1 232 ? -12.615 -2.322 19.085 1.00 93.38 232 GLY A N 1
ATOM 1788 C CA . GLY A 1 232 ? -12.307 -1.072 18.393 1.00 93.38 232 GLY A CA 1
ATOM 1789 C C . GLY A 1 232 ? -12.540 0.174 19.241 1.00 93.38 232 GLY A C 1
ATOM 1790 O O . GLY A 1 232 ? -11.726 1.095 19.221 1.00 93.38 232 GLY A O 1
ATOM 1791 N N . VAL A 1 233 ? -13.593 0.170 20.062 1.00 94.19 233 VAL A N 1
ATOM 1792 C CA . VAL A 1 233 ? -13.854 1.241 21.031 1.00 94.19 233 VAL A CA 1
ATOM 1793 C C . VAL A 1 233 ? -12.731 1.337 22.064 1.00 94.19 233 VAL A C 1
ATOM 1795 O O . VAL A 1 233 ? -12.299 2.442 22.385 1.00 94.19 233 VAL A O 1
ATOM 1798 N N . ALA A 1 234 ? -12.234 0.204 22.568 1.00 94.88 234 ALA A N 1
ATOM 1799 C CA . ALA A 1 234 ? -11.124 0.187 23.517 1.00 94.88 234 ALA A CA 1
ATOM 1800 C C . ALA A 1 234 ? -9.835 0.782 22.925 1.00 94.88 234 ALA A C 1
ATOM 1802 O O . ALA A 1 234 ? -9.131 1.517 23.617 1.00 94.88 234 ALA A O 1
ATOM 1803 N N . ASP A 1 235 ? -9.544 0.520 21.649 1.00 94.12 235 ASP A N 1
ATOM 1804 C CA . ASP A 1 235 ? -8.367 1.076 20.975 1.00 94.12 235 ASP A CA 1
ATOM 1805 C C . ASP A 1 235 ? -8.465 2.582 20.766 1.00 94.12 235 ASP A C 1
ATOM 1807 O O . ASP A 1 235 ? -7.542 3.317 21.115 1.00 94.12 235 ASP A O 1
ATOM 1811 N N . TRP A 1 236 ? -9.599 3.059 20.258 1.00 94.38 236 TRP A N 1
ATOM 1812 C CA . TRP A 1 236 ? -9.825 4.490 20.058 1.00 94.38 236 TRP A CA 1
ATOM 1813 C C . TRP A 1 236 ? -9.882 5.261 21.373 1.00 94.38 236 TRP A C 1
ATOM 1815 O O . TRP A 1 236 ? -9.423 6.399 21.439 1.00 94.38 236 TRP A O 1
ATOM 1825 N N . ARG A 1 237 ? -10.360 4.629 22.451 1.00 92.56 237 ARG A N 1
ATOM 1826 C CA . ARG A 1 237 ? -10.307 5.208 23.795 1.00 92.56 237 ARG A CA 1
ATOM 1827 C C . ARG A 1 237 ? -8.864 5.456 24.238 1.00 92.56 237 ARG A C 1
ATOM 1829 O O . ARG A 1 237 ? -8.558 6.567 24.653 1.00 92.56 237 ARG A O 1
ATOM 1836 N N . ARG A 1 238 ? -7.974 4.471 24.066 1.00 91.62 238 ARG A N 1
ATOM 1837 C CA . ARG A 1 238 ? -6.543 4.616 24.395 1.00 91.62 238 ARG A CA 1
ATOM 1838 C C . ARG A 1 238 ? -5.863 5.725 23.598 1.00 91.62 238 ARG A C 1
ATOM 1840 O O . ARG A 1 238 ? -4.992 6.400 24.136 1.00 91.62 238 ARG A O 1
ATOM 1847 N N . ILE A 1 239 ? -6.241 5.905 22.329 1.00 90.81 239 ILE A N 1
ATOM 1848 C CA . ILE A 1 239 ? -5.742 7.020 21.512 1.00 90.81 239 ILE A CA 1
ATOM 1849 C C . ILE A 1 239 ? -6.141 8.341 22.164 1.00 90.81 239 ILE A C 1
ATOM 1851 O O . ILE A 1 239 ? -5.264 9.128 22.500 1.00 90.81 239 ILE A O 1
ATOM 1855 N N . LEU A 1 240 ? -7.441 8.551 22.398 1.00 88.56 240 LEU A N 1
ATOM 1856 C CA . LEU A 1 240 ? -7.947 9.808 22.950 1.00 88.56 240 LEU A CA 1
ATOM 1857 C C . LEU A 1 240 ? -7.385 10.113 24.342 1.00 88.56 240 LEU A C 1
ATOM 1859 O O . LEU A 1 240 ? -7.078 11.266 24.613 1.00 88.56 240 LEU A O 1
ATOM 1863 N N . GLU A 1 241 ? -7.213 9.101 25.195 1.00 87.56 241 GLU A N 1
ATOM 1864 C CA . GLU A 1 241 ? -6.579 9.245 26.513 1.00 87.56 241 GLU A CA 1
ATOM 1865 C C . GLU A 1 241 ? -5.115 9.689 26.398 1.00 87.56 241 GLU A C 1
ATOM 1867 O O . GLU A 1 241 ? -4.676 10.567 27.137 1.00 87.56 241 GLU A O 1
ATOM 1872 N N . ARG A 1 242 ? -4.359 9.123 25.449 1.00 85.44 242 ARG A N 1
ATOM 1873 C CA . ARG A 1 242 ? -2.947 9.467 25.235 1.00 85.44 242 ARG A CA 1
ATOM 1874 C C . ARG A 1 242 ? -2.757 10.824 24.558 1.00 85.44 242 ARG A C 1
ATOM 1876 O O . ARG A 1 242 ? -1.755 11.479 24.806 1.00 85.44 242 ARG A O 1
ATOM 1883 N N . THR A 1 243 ? -3.706 11.245 23.726 1.00 81.50 243 THR A N 1
ATOM 1884 C CA . THR A 1 243 ? -3.674 12.530 23.005 1.00 81.50 243 THR A CA 1
ATOM 1885 C C . THR A 1 243 ? -4.531 13.615 23.676 1.00 81.50 243 THR A C 1
ATOM 1887 O O . THR A 1 243 ? -4.925 14.585 23.020 1.00 81.50 243 THR A O 1
ATOM 1890 N N . ALA A 1 244 ? -4.913 13.416 24.944 1.00 69.19 244 ALA A N 1
ATOM 1891 C CA . ALA A 1 244 ? -5.822 14.301 25.673 1.00 69.19 244 ALA A CA 1
ATOM 1892 C C . ALA A 1 244 ? -5.198 15.672 25.975 1.00 69.19 244 ALA A C 1
ATOM 1894 O O . ALA A 1 244 ? -5.908 16.678 25.984 1.00 69.19 244 ALA A O 1
ATOM 1895 N N . GLU A 1 245 ? -3.881 15.734 26.172 1.00 60.22 245 GLU A N 1
ATOM 1896 C CA . GLU A 1 245 ? -3.165 17.003 26.265 1.00 60.22 245 GLU A CA 1
ATOM 1897 C C . GLU A 1 245 ? -2.918 17.550 24.851 1.00 60.22 245 GLU A C 1
ATOM 1899 O O . GLU A 1 245 ? -2.487 16.797 23.972 1.00 60.22 245 GLU A O 1
ATOM 1904 N N . PRO A 1 246 ? -3.213 18.836 24.578 1.00 49.34 246 PRO A N 1
ATOM 1905 C CA . PRO A 1 246 ? -2.881 19.436 23.299 1.00 49.34 246 PRO A CA 1
ATOM 1906 C C . PRO A 1 246 ? -1.359 19.437 23.171 1.00 49.34 246 PRO A C 1
ATOM 1908 O O . PRO A 1 246 ? -0.681 20.273 23.768 1.00 49.34 246 PRO A O 1
ATOM 1911 N N . ALA A 1 247 ? -0.823 18.488 22.400 1.00 49.16 247 ALA A N 1
ATOM 1912 C CA . ALA A 1 247 ? 0.538 18.575 21.908 1.00 49.16 247 ALA A CA 1
ATOM 1913 C C . ALA A 1 247 ? 0.655 19.953 21.258 1.00 49.16 247 ALA A C 1
ATOM 1915 O O . ALA A 1 247 ? -0.038 20.249 20.280 1.00 49.16 247 ALA A O 1
ATOM 1916 N N . SER A 1 248 ? 1.447 20.834 21.869 1.00 44.41 248 SER A N 1
ATOM 1917 C CA . SER A 1 248 ? 1.732 22.140 21.307 1.00 44.41 248 SER A CA 1
ATOM 1918 C C . SER A 1 248 ? 2.164 21.916 19.864 1.00 44.41 248 SER A C 1
ATOM 1920 O O . SER A 1 248 ? 3.095 21.155 19.597 1.00 44.41 248 SER A O 1
ATOM 1922 N N . LEU A 1 249 ? 1.433 22.529 18.929 1.00 45.06 249 LEU A N 1
ATOM 1923 C CA . LEU A 1 249 ? 1.788 22.606 17.518 1.00 45.06 249 LEU A CA 1
ATOM 1924 C C . LEU A 1 249 ? 3.174 23.249 17.441 1.00 45.06 249 LEU A C 1
ATOM 1926 O O . LEU A 1 249 ? 3.303 24.468 17.371 1.00 45.06 249 LEU A O 1
ATOM 1930 N N . HIS A 1 250 ? 4.223 22.439 17.526 1.00 44.09 250 HIS A N 1
ATOM 1931 C CA . HIS A 1 250 ? 5.590 22.892 17.383 1.00 44.09 250 HIS A CA 1
ATOM 1932 C C . HIS A 1 250 ? 5.979 22.713 15.914 1.00 44.09 250 HIS A C 1
ATOM 1934 O O . HIS A 1 250 ? 6.303 21.597 15.504 1.00 44.09 250 HIS A O 1
ATOM 1940 N N . PRO A 1 251 ? 5.982 23.788 15.099 1.00 44.50 251 PRO A N 1
ATOM 1941 C CA . PRO A 1 251 ? 6.454 23.743 13.712 1.00 44.50 251 PRO A CA 1
ATOM 1942 C C . PRO A 1 251 ? 7.904 23.243 13.561 1.00 44.50 251 PRO A C 1
ATOM 1944 O O . PRO A 1 251 ? 8.313 22.887 12.458 1.00 44.50 251 PRO A O 1
ATOM 1947 N N . THR A 1 252 ? 8.672 23.146 14.652 1.00 47.91 252 THR A N 1
ATOM 1948 C CA . THR A 1 252 ? 9.989 22.493 14.697 1.00 47.91 252 THR A CA 1
ATOM 1949 C C . THR A 1 252 ? 9.930 20.983 14.433 1.00 47.91 252 THR A C 1
ATOM 1951 O O . THR A 1 252 ? 10.828 20.462 13.782 1.00 47.91 252 THR A O 1
ATOM 1954 N N . GLN A 1 253 ? 8.846 20.284 14.798 1.00 55.28 253 GLN A N 1
ATOM 1955 C CA . GLN A 1 253 ? 8.738 18.828 14.614 1.00 55.28 253 GLN A CA 1
ATOM 1956 C C . GLN A 1 253 ? 8.662 18.403 13.141 1.00 55.28 253 GLN A C 1
ATOM 1958 O O . GLN A 1 253 ? 9.152 17.335 12.783 1.00 55.28 253 GLN A O 1
ATOM 1963 N N . ALA A 1 254 ? 8.080 19.232 12.268 1.00 53.09 254 ALA A N 1
ATOM 1964 C CA . ALA A 1 254 ? 8.011 18.938 10.836 1.00 53.09 254 ALA A CA 1
ATOM 1965 C C . ALA A 1 254 ? 9.393 19.042 10.170 1.00 53.09 254 ALA A C 1
ATOM 1967 O O . ALA A 1 254 ? 9.739 18.210 9.330 1.00 53.09 254 ALA A O 1
ATOM 1968 N N . LEU A 1 255 ? 10.197 20.034 10.574 1.00 51.12 255 LEU A N 1
ATOM 1969 C CA . LEU A 1 255 ? 11.567 20.200 10.094 1.00 51.12 255 LEU A CA 1
ATOM 1970 C C . LEU A 1 255 ? 12.478 19.095 10.641 1.00 51.12 255 LEU A C 1
ATOM 1972 O O . LEU A 1 255 ? 13.196 18.483 9.857 1.00 51.12 255 LEU A O 1
ATOM 1976 N N . ASP A 1 256 ? 12.388 18.773 11.932 1.00 54.53 256 ASP A N 1
ATOM 1977 C CA . ASP A 1 256 ? 13.158 17.684 12.546 1.00 54.53 256 ASP A CA 1
ATOM 1978 C C . ASP A 1 256 ? 12.793 16.322 11.935 1.00 54.53 256 ASP A C 1
ATOM 1980 O O . ASP A 1 256 ? 13.676 15.549 11.572 1.00 54.53 256 ASP A O 1
ATOM 1984 N N . ALA A 1 257 ? 11.507 16.061 11.672 1.00 58.50 257 ALA A N 1
ATOM 1985 C CA . ALA A 1 257 ? 11.066 14.854 10.973 1.00 58.50 257 ALA A CA 1
ATOM 1986 C C . ALA A 1 257 ? 11.533 14.794 9.507 1.00 58.50 257 ALA A C 1
ATOM 1988 O O . ALA A 1 257 ? 11.698 13.701 8.963 1.00 58.50 257 ALA A O 1
ATOM 1989 N N . MET A 1 258 ? 11.737 15.937 8.842 1.00 58.09 258 MET A N 1
ATOM 1990 C CA . MET A 1 258 ? 12.357 15.984 7.512 1.00 58.09 258 MET A CA 1
ATOM 1991 C C . MET A 1 258 ? 13.879 15.790 7.587 1.00 58.09 258 MET A C 1
ATOM 1993 O O . MET A 1 258 ? 14.435 15.084 6.746 1.00 58.09 258 MET A O 1
ATOM 1997 N N . LEU A 1 259 ? 14.550 16.360 8.591 1.00 58.38 259 LEU A N 1
ATOM 1998 C CA . LEU A 1 259 ? 15.995 16.239 8.809 1.00 58.38 259 LEU A CA 1
ATOM 1999 C C . LEU A 1 259 ? 16.403 14.814 9.218 1.00 58.38 259 LEU A C 1
ATOM 2001 O O . LEU A 1 259 ? 17.367 14.284 8.666 1.00 58.38 259 LEU A O 1
ATOM 2005 N N . ASP A 1 260 ? 15.621 14.143 10.064 1.00 59.62 260 ASP A N 1
ATOM 2006 C CA . ASP A 1 260 ? 15.792 12.721 10.398 1.00 59.62 260 ASP A CA 1
ATOM 2007 C C . ASP A 1 260 ? 15.669 11.812 9.168 1.00 59.62 260 ASP A C 1
ATOM 2009 O O . ASP A 1 260 ? 16.285 10.753 9.081 1.00 59.62 260 ASP A O 1
ATOM 2013 N N . LYS A 1 261 ? 14.889 12.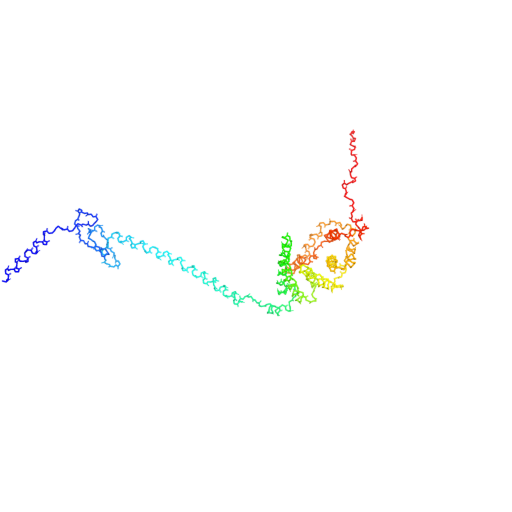220 8.165 1.00 60.16 261 LYS A N 1
ATOM 2014 C CA . LYS A 1 261 ? 14.754 11.466 6.910 1.00 60.16 261 LYS A CA 1
ATOM 2015 C C . LYS A 1 261 ? 15.898 11.737 5.937 1.00 60.16 261 LYS A C 1
ATOM 2017 O O . LYS A 1 261 ? 16.178 10.887 5.095 1.00 60.16 261 LYS A O 1
ATOM 2022 N N . LEU A 1 262 ? 16.551 12.894 6.053 1.00 54.66 262 LEU A N 1
ATOM 2023 C CA . LEU A 1 262 ? 17.764 13.244 5.312 1.00 54.66 262 LEU A CA 1
ATOM 2024 C C . LEU A 1 262 ? 19.023 12.608 5.921 1.00 54.66 262 LEU A C 1
ATOM 2026 O O . LEU A 1 262 ? 20.009 12.434 5.205 1.00 54.66 262 LEU A O 1
ATOM 2030 N N . SER A 1 263 ? 18.996 12.254 7.212 1.00 54.97 263 SER A N 1
ATOM 2031 C CA . SER A 1 263 ? 20.084 11.530 7.883 1.00 54.97 263 SER A CA 1
ATOM 2032 C C . SER A 1 263 ? 20.099 10.034 7.535 1.00 54.97 263 SER A C 1
ATOM 2034 O O . SER A 1 263 ? 21.166 9.416 7.509 1.00 54.97 263 SER A O 1
ATOM 2036 N N . LEU A 1 264 ? 18.946 9.462 7.169 1.00 59.34 264 LEU A N 1
ATOM 2037 C CA . LEU A 1 264 ? 18.867 8.170 6.488 1.00 59.34 264 LEU A CA 1
ATOM 2038 C C . LEU A 1 264 ? 19.454 8.305 5.075 1.00 59.34 264 LEU A C 1
ATOM 2040 O O . LEU A 1 264 ? 19.119 9.227 4.331 1.00 59.34 264 LEU A O 1
ATOM 2044 N N . GLY A 1 265 ? 20.309 7.367 4.656 1.00 62.50 265 GLY A N 1
ATOM 2045 C CA . GLY A 1 265 ? 20.826 7.363 3.284 1.00 62.50 265 GLY A CA 1
ATOM 2046 C C . GLY A 1 265 ? 19.680 7.424 2.260 1.00 62.50 265 GLY A C 1
ATOM 2047 O O . GLY A 1 265 ? 18.628 6.824 2.475 1.00 62.50 265 GLY A O 1
ATOM 2048 N N . ALA A 1 266 ? 19.873 8.114 1.127 1.00 70.88 266 ALA A N 1
ATOM 2049 C CA . ALA A 1 266 ? 18.792 8.485 0.194 1.00 70.88 266 ALA A CA 1
ATOM 2050 C C . ALA A 1 266 ? 17.862 7.326 -0.237 1.00 70.88 266 ALA A C 1
ATOM 2052 O O . ALA A 1 266 ? 16.680 7.532 -0.513 1.00 70.88 266 ALA A O 1
ATOM 2053 N N . VAL A 1 267 ? 18.390 6.098 -0.296 1.00 74.88 267 VAL A N 1
ATOM 2054 C CA . VAL A 1 267 ? 17.616 4.888 -0.613 1.00 74.88 267 VAL A CA 1
ATOM 2055 C C . VAL A 1 267 ? 16.679 4.501 0.533 1.00 74.88 267 VAL A C 1
ATOM 2057 O O . VAL A 1 267 ? 15.513 4.209 0.288 1.00 74.88 267 VAL A O 1
ATOM 2060 N N . GLU A 1 268 ? 17.167 4.508 1.770 1.00 80.25 268 GLU A N 1
ATOM 2061 C CA . GLU A 1 268 ? 16.395 4.126 2.952 1.00 80.25 268 GLU A CA 1
ATOM 2062 C C . GLU A 1 268 ? 15.327 5.169 3.276 1.00 80.25 268 GLU A C 1
ATOM 2064 O O . GLU A 1 268 ? 14.157 4.811 3.383 1.00 80.25 268 GLU A O 1
ATOM 2069 N N . GLY A 1 269 ? 15.682 6.460 3.290 1.00 80.00 269 GLY A N 1
ATOM 2070 C CA . GLY A 1 269 ? 14.715 7.540 3.511 1.00 80.00 269 GLY A CA 1
ATOM 2071 C C . GLY A 1 269 ? 13.561 7.518 2.499 1.00 80.00 269 GLY A C 1
ATOM 2072 O O . GLY A 1 269 ? 12.393 7.644 2.871 1.00 80.00 269 GLY A O 1
ATOM 2073 N N . GLY A 1 270 ? 13.862 7.260 1.219 1.00 80.38 270 GLY A N 1
ATOM 2074 C CA . GLY A 1 270 ? 12.842 7.140 0.174 1.00 80.38 270 GLY A CA 1
ATOM 2075 C C . GLY A 1 270 ? 11.913 5.930 0.341 1.00 80.38 270 GLY A C 1
ATOM 2076 O O . GLY A 1 270 ? 10.717 6.033 0.063 1.00 80.38 270 GLY A O 1
ATOM 2077 N N . VAL A 1 271 ? 12.431 4.786 0.801 1.00 86.06 271 VAL A N 1
ATOM 2078 C CA . VAL A 1 271 ? 11.607 3.594 1.069 1.00 86.06 271 VAL A CA 1
ATOM 2079 C C . VAL A 1 271 ? 10.762 3.789 2.329 1.00 86.06 271 VAL A C 1
ATOM 2081 O O . VAL A 1 271 ? 9.585 3.434 2.317 1.00 86.06 271 VAL A O 1
ATOM 2084 N N . THR A 1 272 ? 11.313 4.408 3.374 1.00 87.12 272 THR A N 1
ATOM 2085 C CA . THR A 1 272 ? 10.591 4.730 4.613 1.00 87.12 272 THR A CA 1
ATOM 2086 C C . THR A 1 272 ? 9.430 5.688 4.359 1.00 87.12 272 THR A C 1
ATOM 2088 O O . THR A 1 272 ? 8.322 5.432 4.821 1.00 87.12 272 THR A O 1
ATOM 2091 N N . LEU A 1 273 ? 9.630 6.734 3.552 1.00 84.94 273 LEU A N 1
ATOM 2092 C CA . LEU A 1 273 ? 8.550 7.642 3.144 1.00 84.94 273 LEU A CA 1
ATOM 2093 C C . LEU A 1 273 ? 7.434 6.917 2.387 1.00 84.94 273 LEU A C 1
ATOM 2095 O O . LEU A 1 273 ? 6.251 7.131 2.652 1.00 84.94 273 LEU A O 1
ATOM 2099 N N . LEU A 1 274 ? 7.806 6.034 1.456 1.00 88.00 274 LEU A N 1
ATOM 2100 C CA . LEU A 1 274 ? 6.833 5.230 0.725 1.00 88.00 274 LEU A CA 1
ATOM 2101 C C . LEU A 1 274 ? 6.059 4.297 1.666 1.00 88.00 274 LEU A C 1
ATOM 2103 O O . LEU A 1 274 ? 4.859 4.113 1.481 1.00 88.00 274 LEU A O 1
ATOM 2107 N N . LEU A 1 275 ? 6.728 3.720 2.667 1.00 90.88 275 LEU A N 1
ATOM 2108 C CA . LEU A 1 275 ? 6.084 2.894 3.684 1.00 90.88 275 LEU A CA 1
ATOM 2109 C C . LEU A 1 275 ? 5.086 3.696 4.502 1.00 90.88 275 LEU A C 1
ATOM 2111 O O . LEU A 1 275 ? 3.927 3.309 4.547 1.00 90.88 275 LEU A O 1
ATOM 2115 N N . GLU A 1 276 ? 5.503 4.829 5.066 1.00 89.38 276 GLU A N 1
ATOM 2116 C CA . GLU A 1 276 ? 4.633 5.714 5.845 1.00 89.38 276 GLU A CA 1
ATOM 2117 C C . GLU A 1 276 ? 3.388 6.138 5.060 1.00 89.38 276 GLU A C 1
ATOM 2119 O O . GLU A 1 276 ? 2.294 6.152 5.621 1.00 89.38 276 GLU A O 1
ATOM 2124 N N . GLN A 1 277 ? 3.535 6.418 3.762 1.00 88.00 277 GLN A N 1
ATOM 2125 C CA . GLN A 1 277 ? 2.416 6.743 2.879 1.00 88.00 277 GLN A CA 1
ATOM 2126 C C . GLN A 1 277 ? 1.477 5.548 2.654 1.00 88.00 277 GLN A C 1
ATOM 2128 O O . GLN A 1 277 ? 0.264 5.719 2.573 1.00 88.00 277 GLN A O 1
ATOM 2133 N N . VAL A 1 278 ? 2.024 4.341 2.498 1.00 90.06 278 VAL A N 1
ATOM 2134 C CA . VAL A 1 278 ? 1.247 3.132 2.190 1.00 90.06 278 VAL A CA 1
ATOM 2135 C C . VAL A 1 278 ? 0.554 2.562 3.426 1.00 90.06 278 VAL A C 1
ATOM 2137 O O . VAL A 1 278 ? -0.554 2.050 3.298 1.00 90.06 278 VAL A O 1
ATOM 2140 N N . SER A 1 279 ? 1.187 2.627 4.596 1.00 88.88 279 SER A N 1
ATOM 2141 C CA . SER A 1 279 ? 0.644 2.122 5.861 1.00 88.88 279 SER A CA 1
ATOM 2142 C C . SER A 1 279 ? -0.095 3.175 6.677 1.00 88.88 279 SER A C 1
ATOM 2144 O O . SER A 1 279 ? -0.723 2.806 7.664 1.00 88.88 279 SER A O 1
ATOM 2146 N N . GLU A 1 280 ? -0.016 4.453 6.288 1.00 86.81 280 GLU A N 1
ATOM 2147 C CA . GLU A 1 280 ? -0.560 5.596 7.038 1.00 86.81 280 GLU A CA 1
ATOM 2148 C C . GLU A 1 280 ? 0.035 5.701 8.459 1.00 86.81 280 GLU A C 1
ATOM 2150 O O . GLU A 1 280 ? -0.589 6.187 9.393 1.00 86.81 280 GLU A O 1
ATOM 2155 N N . THR A 1 281 ? 1.287 5.266 8.644 1.00 86.19 281 THR A N 1
ATOM 2156 C CA . THR A 1 281 ? 1.969 5.304 9.957 1.00 86.19 281 THR A CA 1
ATOM 2157 C C . THR A 1 281 ? 2.839 6.541 10.170 1.00 86.19 281 THR A C 1
ATOM 2159 O O . THR A 1 281 ? 3.502 6.639 11.196 1.00 86.19 281 THR A O 1
ATOM 2162 N N . GLY A 1 282 ? 2.897 7.444 9.188 1.00 81.19 282 GLY A N 1
ATOM 2163 C CA . GLY A 1 282 ? 3.595 8.732 9.294 1.00 81.19 282 GLY A CA 1
ATOM 2164 C C . GLY A 1 282 ? 2.720 9.871 9.826 1.00 81.19 282 GLY A C 1
ATOM 2165 O O . GLY A 1 282 ? 3.122 11.025 9.720 1.00 81.19 282 GLY A O 1
ATOM 2166 N N . LEU A 1 283 ? 1.519 9.557 10.323 1.00 81.19 283 LEU A N 1
ATOM 2167 C CA . LEU A 1 283 ? 0.571 10.525 10.874 1.00 81.19 283 LEU A CA 1
ATOM 2168 C C . LEU A 1 283 ? 1.111 11.133 12.171 1.00 81.19 283 LEU A C 1
ATOM 2170 O O . LEU A 1 283 ? 1.714 10.431 12.986 1.00 81.19 283 LEU A O 1
ATOM 2174 N N . THR A 1 284 ? 0.868 12.427 12.370 1.00 82.62 284 THR A N 1
ATOM 2175 C CA . THR A 1 284 ? 1.161 13.080 13.650 1.00 82.62 284 THR A CA 1
ATOM 2176 C C . THR A 1 284 ? 0.160 12.639 14.721 1.00 82.62 284 THR A C 1
ATOM 2178 O O . THR A 1 284 ? -0.913 12.119 14.407 1.00 82.62 284 THR A O 1
ATOM 2181 N N . GLU A 1 285 ? 0.479 12.854 16.001 1.00 82.75 285 GLU A N 1
ATOM 2182 C CA . GLU A 1 285 ? -0.468 12.564 17.091 1.00 82.75 285 GLU A CA 1
ATOM 2183 C C . GLU A 1 285 ? -1.781 13.343 16.924 1.00 82.75 285 GLU A C 1
ATOM 2185 O O . GLU A 1 285 ? -2.859 12.796 17.164 1.00 82.75 285 GLU A O 1
ATOM 2190 N N . TYR A 1 286 ? -1.689 14.584 16.432 1.00 81.88 286 TYR A N 1
ATOM 2191 C CA . TYR A 1 286 ? -2.838 15.410 16.074 1.00 81.88 286 TYR A CA 1
ATOM 2192 C C . TYR A 1 286 ? -3.676 14.764 14.963 1.00 81.88 286 TYR A C 1
ATOM 2194 O O . TYR A 1 286 ? -4.875 14.566 15.145 1.00 81.88 286 TYR A O 1
ATOM 2202 N N . ASP A 1 287 ? -3.050 14.348 13.855 1.00 84.25 287 ASP A N 1
ATOM 2203 C CA . ASP A 1 287 ? -3.766 13.712 12.741 1.00 84.25 287 ASP A CA 1
ATOM 2204 C C . ASP A 1 287 ? -4.461 12.415 13.178 1.00 84.25 287 ASP A C 1
ATOM 2206 O O . ASP A 1 287 ? -5.597 12.146 12.785 1.00 84.25 287 ASP A O 1
ATOM 2210 N N . VAL A 1 288 ? -3.794 11.600 14.008 1.00 87.31 288 VAL A N 1
ATOM 2211 C CA . VAL A 1 288 ? -4.380 10.359 14.534 1.00 87.31 288 VAL A CA 1
ATOM 2212 C C . VAL A 1 288 ? -5.582 10.661 15.428 1.00 87.31 288 VAL A C 1
ATOM 2214 O O . VAL A 1 288 ? -6.602 9.970 15.330 1.00 87.31 288 VAL A O 1
ATOM 2217 N N . ARG A 1 289 ? -5.492 11.688 16.278 1.00 87.25 289 ARG A N 1
ATOM 2218 C CA . ARG A 1 289 ? -6.596 12.119 17.140 1.00 87.25 289 ARG A CA 1
ATOM 2219 C C . ARG A 1 289 ? -7.791 12.594 16.318 1.00 87.25 289 ARG A C 1
ATOM 2221 O O . ARG A 1 289 ? -8.874 12.038 16.487 1.00 87.25 289 ARG A O 1
ATOM 2228 N N . GLU A 1 290 ? -7.599 13.552 15.414 1.00 86.75 290 GLU A N 1
ATOM 2229 C CA . GLU A 1 290 ? -8.675 14.084 14.564 1.00 86.75 290 GLU A CA 1
ATOM 2230 C C . GLU A 1 290 ? -9.331 12.967 13.750 1.00 86.75 290 GLU A C 1
ATOM 2232 O O . GLU A 1 290 ? -10.553 12.816 13.745 1.00 86.75 290 GLU A O 1
ATOM 2237 N N . ARG A 1 291 ? -8.524 12.071 13.169 1.00 89.50 291 ARG A N 1
ATOM 2238 C CA . ARG A 1 291 ? -9.055 10.936 12.412 1.00 89.50 291 ARG A CA 1
ATOM 2239 C C . ARG A 1 291 ? -9.855 9.962 13.274 1.00 89.50 291 ARG A C 1
ATOM 2241 O O . ARG A 1 291 ? -10.821 9.371 12.796 1.00 89.50 291 ARG A O 1
ATOM 2248 N N . THR A 1 292 ? -9.462 9.782 14.532 1.00 90.88 292 THR A N 1
ATOM 2249 C CA . THR A 1 292 ? -10.209 8.962 15.494 1.00 90.88 292 THR A CA 1
ATOM 2250 C C . THR A 1 292 ? -11.561 9.599 15.811 1.00 90.88 292 THR A C 1
ATOM 2252 O O . THR A 1 292 ? -12.571 8.897 15.832 1.00 90.88 292 THR A O 1
ATOM 2255 N N . LEU A 1 293 ? -11.605 10.921 16.007 1.00 89.25 293 LEU A N 1
ATOM 2256 C CA . LEU A 1 293 ? -12.845 11.664 16.250 1.00 89.25 293 LEU A CA 1
ATOM 2257 C C . LEU A 1 293 ? -13.805 11.568 15.056 1.00 89.25 293 LEU A C 1
ATOM 2259 O O . LEU A 1 293 ? -14.980 11.247 15.251 1.00 89.25 293 LEU A O 1
ATOM 2263 N N . ASP A 1 294 ? -13.301 11.753 13.834 1.00 90.06 294 ASP A N 1
ATOM 2264 C CA . ASP A 1 294 ? -14.073 11.579 12.597 1.00 90.06 294 ASP A CA 1
ATOM 2265 C C . ASP A 1 294 ? -14.722 10.193 12.523 1.00 90.06 294 ASP A C 1
ATOM 2267 O O . ASP A 1 294 ? -15.923 10.070 12.280 1.00 90.06 294 ASP A O 1
ATOM 2271 N N . LEU A 1 295 ? -13.940 9.141 12.784 1.00 91.44 295 LEU A N 1
ATOM 2272 C CA . LEU A 1 295 ? -14.422 7.763 12.728 1.00 91.44 295 LEU A CA 1
ATOM 2273 C C . LEU A 1 295 ? -15.456 7.461 13.824 1.00 91.44 295 LEU A C 1
ATOM 2275 O O . LEU A 1 295 ? -16.426 6.744 13.575 1.00 91.44 295 LEU A O 1
ATOM 2279 N N . ILE A 1 296 ? -15.295 8.018 15.028 1.00 91.12 296 ILE A N 1
ATOM 2280 C CA . ILE A 1 296 ? -16.295 7.897 16.102 1.00 91.12 296 ILE A CA 1
ATOM 2281 C C . ILE A 1 296 ? -17.638 8.483 15.653 1.00 91.12 296 ILE A C 1
ATOM 2283 O O . ILE A 1 296 ? -18.681 7.860 15.884 1.00 91.12 296 ILE A O 1
ATOM 2287 N N . MET A 1 297 ? -17.612 9.649 14.999 1.00 89.50 297 MET A N 1
ATOM 2288 C CA . MET A 1 297 ? -18.812 10.300 14.471 1.00 89.50 297 MET A CA 1
ATOM 2289 C C . MET A 1 297 ? -19.424 9.504 13.313 1.00 89.50 297 MET A C 1
ATOM 2291 O O . MET A 1 297 ? -20.627 9.246 13.335 1.00 89.50 297 MET A O 1
ATOM 2295 N N . GLU A 1 298 ? -18.610 9.063 12.347 1.00 90.81 298 GLU A N 1
ATOM 2296 C CA . GLU A 1 298 ? -19.038 8.264 11.186 1.00 90.81 298 GLU A CA 1
ATOM 2297 C C . GLU A 1 298 ? -19.749 6.972 11.613 1.00 90.81 298 GLU A C 1
ATOM 2299 O O . GLU A 1 298 ? -20.784 6.604 11.056 1.00 90.81 298 GLU A O 1
ATOM 2304 N N . HIS A 1 299 ? -19.237 6.307 12.651 1.00 89.44 299 HIS A N 1
ATOM 2305 C CA . HIS A 1 299 ? -19.819 5.077 13.186 1.00 89.44 299 HIS A CA 1
ATOM 2306 C C . HIS A 1 299 ? -20.930 5.304 14.228 1.00 89.44 299 HIS A C 1
ATOM 2308 O O . HIS A 1 299 ? -21.454 4.333 14.777 1.00 89.44 299 HIS A O 1
ATOM 2314 N N . GLY A 1 300 ? -21.308 6.555 14.523 1.00 89.56 300 GLY A N 1
ATOM 2315 C CA . GLY A 1 300 ? -22.381 6.874 15.470 1.00 89.56 300 GLY A CA 1
ATOM 2316 C C . GLY A 1 300 ? -22.081 6.470 16.920 1.00 89.56 300 GLY A C 1
ATOM 2317 O O . GLY A 1 300 ? -22.999 6.205 17.696 1.00 89.56 300 GLY A O 1
ATOM 2318 N N . LEU A 1 301 ? -20.804 6.412 17.311 1.00 89.94 301 LEU A N 1
ATOM 2319 C CA . LEU A 1 301 ? -20.367 5.916 18.624 1.00 89.94 301 LEU A CA 1
ATOM 2320 C C . LEU A 1 301 ? -20.278 7.016 19.695 1.00 89.94 301 LEU A C 1
ATOM 2322 O O . LEU A 1 301 ? -19.781 6.756 20.788 1.00 89.94 301 LEU A O 1
ATOM 2326 N N . ASN A 1 302 ? -20.800 8.216 19.425 1.00 86.69 302 ASN A N 1
ATOM 2327 C CA . ASN A 1 302 ? -20.703 9.403 20.288 1.00 86.69 302 ASN A CA 1
ATOM 2328 C C . ASN A 1 302 ? -21.030 9.120 21.762 1.00 86.69 302 ASN A C 1
ATOM 2330 O O . ASN A 1 302 ? -20.281 9.508 22.654 1.00 86.69 302 ASN A O 1
ATOM 2334 N N . ASN A 1 303 ? -22.103 8.369 22.028 1.00 86.44 303 ASN A N 1
ATOM 2335 C CA . ASN A 1 303 ? -22.530 8.051 23.394 1.00 86.44 303 ASN A CA 1
ATOM 2336 C C . ASN A 1 303 ? -21.491 7.224 24.171 1.00 86.44 303 ASN A C 1
ATOM 2338 O O . ASN A 1 303 ? -21.386 7.357 25.385 1.00 86.44 303 ASN A O 1
ATOM 2342 N N . ARG A 1 304 ? -20.699 6.392 23.484 1.00 85.44 304 ARG A N 1
ATOM 2343 C CA . ARG A 1 304 ? -19.652 5.554 24.099 1.00 85.44 304 ARG A CA 1
ATOM 2344 C C . ARG A 1 304 ? -18.368 6.326 24.418 1.00 85.44 304 ARG A C 1
ATOM 2346 O O . ARG A 1 304 ? -17.511 5.806 25.136 1.00 85.44 304 ARG A O 1
ATOM 2353 N N . PHE A 1 305 ? -18.249 7.541 23.884 1.00 85.94 305 PHE A N 1
ATOM 2354 C CA . PHE A 1 305 ? -17.109 8.441 24.053 1.00 85.94 305 PHE A CA 1
ATOM 2355 C C . PHE A 1 305 ? -17.507 9.793 24.658 1.00 85.94 305 PHE A C 1
ATOM 2357 O O . PHE A 1 305 ? -16.681 10.697 24.692 1.00 85.94 305 PHE A O 1
ATOM 2364 N N . ALA A 1 306 ? -18.741 9.948 25.150 1.00 80.88 306 ALA A N 1
ATOM 2365 C CA . ALA A 1 306 ? -19.282 11.236 25.585 1.00 80.88 306 ALA A CA 1
ATOM 2366 C C . ALA A 1 306 ? -18.399 11.953 26.624 1.00 80.88 306 ALA A C 1
ATOM 2368 O O . ALA A 1 306 ? -18.266 13.173 26.579 1.00 80.88 306 ALA A O 1
ATOM 2369 N N . ASP A 1 307 ? -17.758 11.211 27.528 1.00 78.81 307 ASP A N 1
ATOM 2370 C CA . ASP A 1 307 ? -16.851 11.775 28.536 1.00 78.81 307 ASP A CA 1
ATOM 2371 C C . ASP A 1 307 ? -15.572 12.350 27.913 1.00 78.81 307 ASP A C 1
ATOM 2373 O O . ASP A 1 307 ? -15.181 13.467 28.236 1.00 78.81 307 ASP A O 1
ATOM 2377 N N . LEU A 1 308 ? -14.973 11.630 26.962 1.00 76.19 308 LEU A N 1
ATOM 2378 C CA . LEU A 1 308 ? -13.738 12.034 26.283 1.00 76.19 308 LEU A CA 1
ATOM 2379 C C . LEU A 1 308 ? -13.976 13.100 25.210 1.00 76.19 308 LEU A C 1
ATOM 2381 O O . LEU A 1 308 ? -13.133 13.959 24.988 1.00 76.19 308 LEU A O 1
ATOM 2385 N N . LEU A 1 309 ? -15.136 13.088 24.551 1.00 75.62 309 LEU A N 1
ATOM 2386 C CA . LEU A 1 309 ? -15.500 14.117 23.574 1.00 75.62 309 LEU A CA 1
ATOM 2387 C C . LEU A 1 309 ? -15.758 15.471 24.243 1.00 75.62 309 LEU A C 1
ATOM 2389 O O . LEU A 1 309 ? -15.468 16.509 23.650 1.00 75.62 309 LEU A O 1
ATOM 2393 N N . ARG A 1 310 ? -16.269 15.463 25.482 1.00 71.50 310 ARG A N 1
ATOM 2394 C CA . ARG A 1 310 ? -16.461 16.677 26.285 1.00 71.50 310 ARG A CA 1
ATOM 2395 C C . ARG A 1 310 ? -15.143 17.341 26.673 1.00 71.50 310 ARG A C 1
ATOM 2397 O O . ARG A 1 310 ? -15.100 18.561 26.729 1.00 71.50 310 ARG A O 1
ATOM 2404 N N . THR A 1 311 ? -14.089 16.565 26.919 1.00 65.81 311 THR A N 1
ATOM 2405 C CA . THR A 1 311 ? -12.753 17.094 27.237 1.00 65.81 311 THR A CA 1
ATOM 2406 C C . THR A 1 311 ? -11.925 17.399 25.987 1.00 65.81 311 THR A C 1
ATOM 2408 O O . THR A 1 311 ? -11.120 18.324 26.004 1.00 65.81 311 THR A O 1
ATOM 2411 N N . ALA A 1 312 ? -12.138 16.671 24.885 1.00 59.78 312 ALA A N 1
ATOM 2412 C CA . ALA A 1 312 ? -11.431 16.883 23.622 1.00 59.78 312 ALA A CA 1
ATOM 2413 C C . ALA A 1 312 ? -11.867 18.161 22.881 1.00 59.78 312 ALA A C 1
ATOM 2415 O O . ALA A 1 312 ? -11.049 18.765 22.188 1.00 59.78 312 ALA A O 1
ATOM 2416 N N . ARG A 1 313 ? -13.130 18.587 23.021 1.00 53.81 313 ARG A N 1
ATOM 2417 C CA . ARG A 1 313 ? -13.586 19.915 22.586 1.00 53.81 313 ARG A CA 1
ATOM 2418 C C . ARG A 1 313 ? -13.309 20.935 23.689 1.00 53.81 313 ARG A C 1
ATOM 2420 O O . ARG A 1 313 ? -14.202 21.271 24.461 1.00 53.81 313 ARG A O 1
ATOM 2427 N N . ALA A 1 314 ? -12.080 21.439 23.760 1.00 44.94 314 ALA A N 1
ATOM 2428 C CA . ALA A 1 314 ? -11.877 22.751 24.367 1.00 44.94 314 ALA A CA 1
ATOM 2429 C C . ALA A 1 314 ? -12.627 23.799 23.512 1.00 44.94 314 ALA A C 1
ATOM 2431 O O . ALA A 1 314 ? -12.658 23.647 22.287 1.00 44.94 314 ALA A O 1
ATOM 2432 N N . PRO A 1 315 ? -13.281 24.803 24.121 1.00 39.59 315 PRO A N 1
ATOM 2433 C CA . PRO A 1 315 ? -13.979 25.847 23.378 1.00 39.59 315 PRO A CA 1
ATOM 2434 C C . PRO A 1 315 ? -12.990 26.621 22.500 1.00 39.59 315 PRO A C 1
ATOM 2436 O O . PRO A 1 315 ? -11.845 26.838 22.899 1.00 39.59 315 PRO A O 1
ATOM 2439 N N . ASP A 1 316 ? -13.439 27.043 21.315 1.00 39.25 316 ASP A N 1
ATOM 2440 C CA . ASP A 1 316 ? -12.703 28.002 20.493 1.00 39.25 316 ASP A CA 1
ATOM 2441 C C . ASP A 1 316 ? -12.311 29.213 21.360 1.00 39.25 316 ASP A C 1
ATOM 2443 O O . ASP A 1 316 ? -13.186 29.788 22.026 1.00 39.25 316 ASP A O 1
ATOM 2447 N N . PRO A 1 317 ? -11.042 29.663 21.333 1.00 45.25 317 PRO A N 1
ATOM 2448 C CA . PRO A 1 317 ? -10.623 30.868 22.046 1.00 45.25 317 PRO A CA 1
ATOM 2449 C C . PRO A 1 317 ? -11.330 32.142 21.541 1.00 45.25 317 PRO A C 1
ATOM 2451 O O . PRO A 1 317 ? -11.233 33.187 22.177 1.00 45.25 317 PRO A O 1
ATOM 2454 N N . GLU A 1 318 ? -12.078 32.074 20.435 1.00 42.12 318 GLU A N 1
ATOM 2455 C CA . GLU A 1 318 ? -12.848 33.200 19.895 1.00 42.12 318 GLU A CA 1
ATOM 2456 C C . GLU A 1 318 ? -14.234 33.379 20.539 1.00 42.12 318 GLU A C 1
ATOM 2458 O O . GLU A 1 318 ? -14.831 34.447 20.414 1.00 42.12 318 GLU A O 1
ATOM 2463 N N . THR A 1 319 ? -14.746 32.393 21.285 1.00 42.50 319 THR A N 1
ATOM 2464 C CA . THR A 1 319 ? -16.096 32.481 21.884 1.00 42.50 319 THR A CA 1
ATOM 2465 C C . THR A 1 319 ? -16.163 33.146 23.263 1.00 42.50 319 THR A C 1
ATOM 2467 O O . THR A 1 319 ? -17.259 33.482 23.706 1.00 42.50 319 THR A O 1
ATOM 2470 N N . GLU A 1 320 ? -15.032 33.415 23.923 1.00 41.16 320 GLU A N 1
ATOM 2471 C CA . GLU A 1 320 ? -14.998 34.153 25.205 1.00 41.16 320 GLU A CA 1
ATOM 2472 C C . GLU A 1 320 ? -14.499 35.606 25.079 1.00 41.16 320 GLU A C 1
ATOM 2474 O O . GLU A 1 320 ? -14.561 36.367 26.041 1.00 41.16 320 GLU A O 1
ATOM 2479 N N . ALA A 1 321 ? -14.118 36.056 23.877 1.00 39.16 321 ALA A N 1
ATOM 2480 C CA . ALA A 1 321 ? -13.788 37.462 23.599 1.00 39.16 321 ALA A CA 1
ATOM 2481 C C . ALA A 1 321 ? -15.021 38.324 23.232 1.00 39.16 321 ALA A C 1
ATOM 2483 O O . ALA A 1 321 ? -14.888 39.420 22.693 1.00 39.16 321 ALA A O 1
ATOM 2484 N N . GLY A 1 322 ? -16.232 37.842 23.526 1.00 36.09 322 GLY A N 1
ATOM 2485 C CA . GL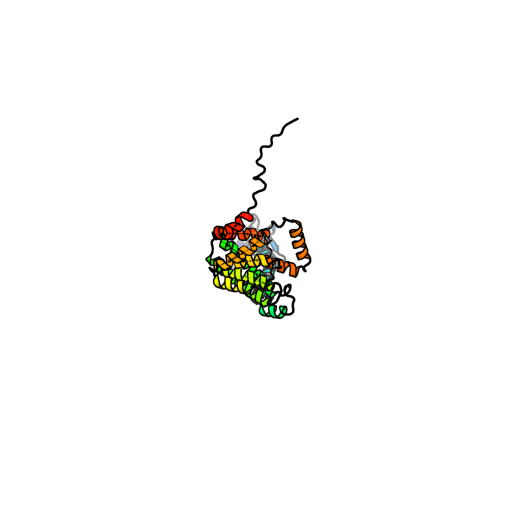Y A 1 322 ? -17.505 38.536 23.294 1.00 36.09 322 GLY A CA 1
ATOM 2486 C C . GLY A 1 322 ? -17.950 39.465 24.430 1.00 36.09 322 GLY A C 1
ATOM 2487 O O . GLY A 1 322 ? -19.149 39.663 24.614 1.00 36.09 322 GLY A O 1
ATOM 2488 N N . GLY A 1 323 ? -17.021 40.007 25.221 1.00 35.22 323 GLY A N 1
ATOM 2489 C CA . GLY A 1 323 ? -17.313 41.119 26.129 1.00 35.22 323 GLY A CA 1
ATOM 2490 C C . GLY A 1 323 ? -17.285 42.444 25.355 1.00 35.22 323 GLY A C 1
ATOM 2491 O O . GLY A 1 323 ? -16.369 42.638 24.554 1.00 35.22 323 GLY A O 1
ATOM 2492 N N . PRO A 1 324 ? -18.250 43.365 25.536 1.00 34.38 324 PRO A N 1
ATOM 2493 C CA . PRO A 1 324 ? -18.237 44.634 24.820 1.00 34.38 324 PRO A CA 1
ATOM 2494 C C . PRO A 1 324 ? -16.980 45.428 25.197 1.00 34.38 324 PRO A C 1
ATOM 2496 O O . PRO A 1 324 ? -16.788 45.794 26.354 1.00 34.38 324 PRO A O 1
ATOM 2499 N N . LEU A 1 325 ? -16.131 45.707 24.207 1.00 33.16 325 LEU A N 1
ATOM 2500 C CA . LEU A 1 325 ? -15.063 46.698 24.304 1.00 33.16 325 LEU A CA 1
ATOM 2501 C C . LEU A 1 325 ? -15.702 48.087 24.458 1.00 33.16 325 LEU A C 1
ATOM 2503 O O . LEU A 1 325 ? -15.965 48.778 23.474 1.00 33.16 325 LEU A O 1
ATOM 2507 N N . THR A 1 326 ? -15.973 48.506 25.692 1.00 36.53 326 THR A N 1
ATOM 2508 C CA . THR A 1 326 ? -16.102 49.927 26.028 1.00 36.53 326 THR A CA 1
ATOM 2509 C C . THR A 1 326 ? -14.715 50.547 25.949 1.00 36.53 326 THR A C 1
ATOM 2511 O O . THR A 1 326 ? -13.893 50.379 26.845 1.00 36.53 326 THR A O 1
ATOM 2514 N N . ILE A 1 327 ? -14.445 51.228 24.839 1.00 39.03 327 ILE A N 1
ATOM 2515 C CA . ILE A 1 327 ? -13.309 52.139 24.719 1.00 39.03 327 ILE A CA 1
ATOM 2516 C C . ILE A 1 327 ? -13.751 53.452 25.369 1.00 39.03 327 ILE A C 1
ATOM 2518 O O . ILE A 1 327 ? -14.502 54.221 24.768 1.00 39.03 327 ILE A O 1
ATOM 2522 N N . GLU A 1 328 ? -13.331 53.683 26.611 1.00 33.84 328 GLU A N 1
ATOM 2523 C CA . GLU A 1 328 ? -13.349 55.018 27.207 1.00 33.84 328 GLU A CA 1
ATOM 2524 C C . GLU A 1 328 ? -12.174 55.806 26.617 1.00 33.84 328 GLU A C 1
ATOM 2526 O O . GLU A 1 328 ? -11.018 55.395 26.719 1.00 33.84 328 GLU A O 1
ATOM 2531 N N . PHE A 1 329 ? -12.489 56.901 25.927 1.00 35.84 329 PHE A N 1
ATOM 2532 C CA . PHE A 1 329 ? -11.507 57.901 25.527 1.00 35.84 329 PHE A CA 1
ATOM 2533 C C . PHE A 1 329 ? -11.378 58.918 26.666 1.00 35.84 329 PHE A C 1
ATOM 2535 O O . PHE A 1 329 ? -12.330 59.657 26.921 1.00 35.84 329 PHE A O 1
ATOM 2542 N N . GLU A 1 330 ? -10.207 58.964 27.301 1.00 39.06 330 GLU A N 1
ATOM 2543 C CA . GLU A 1 330 ? -9.679 60.151 27.993 1.00 39.06 330 GLU A CA 1
ATOM 2544 C C . GLU A 1 330 ? -8.483 60.710 27.215 1.00 39.06 330 GLU A C 1
ATOM 2546 O O . GLU A 1 330 ? -7.645 59.902 26.745 1.00 39.06 330 GLU A O 1
#